Protein AF-0000000077902164 (afdb_homodimer)

Foldseek 3Di:
DPVVVVVVVVVVVLCVDPLNVQLVVLVVVCVPPPVLVVLVVQLVVLVVVLVVQVPDPDHDPVVNVVSVVVNVVSVVVNCPDPSNVSNVVSVVVVVLVVVQVVVLVVCVVVVHHSVPRDRPDPPCPVPPPPVDDPD/DPVVVVVVVVVVVLCVDPLNVQLVVLVVVCVPPPVLVVLVVQLVVLVVVLVVQVPDPDHDPVVNVVSVVVNVVSVVVNCPDPSNVSNVVSVVVVVLVVVQVVVLVVCVVVVHHSVPRDRPPPPCPVPPPPVDDPD

Secondary structure (DSSP, 8-state):
--HHHHHHHHHHHHTTSHHHHHHHHHHHHHHH-HHHHHHHHHHHHHHHHHHHHHTSSS--HHHHHHHHHHHHHHHHHHHHSHHHHHHHHHHHHHHHHHHHHHHHHHHHHTT--GGG-----TT----SSSS----/--HHHHHHHHHHHHTTSHHHHHHHHHHHHHHH-HHHHHHHHHHHHHHHHHHHHHTSSS--HHHHHHHHHHHHHHHHHHHH-HHHHHHHHHHHHHHHHHHHHHHHHHHHHTT--GGG-----TT----TTS-----

InterPro domains:
  IPR010368 Control of competence regulator ComK, YlbF/YmcA [PF06133] (11-109)
  IPR023378 YheA/YmcA-like domain superfamily [G3DSA:1.20.1500.10] (1-111)
  IPR023378 YheA/YmcA-like domain superfamily [SSF158622] (1-111)

Radius of gyration: 25.77 Å; Cα contacts (8 Å, |Δi|>4): 234; chains: 2; bounding box: 58×63×61 Å

Structure (mmCIF, N/CA/C/O backbone):
data_AF-0000000077902164-model_v1
#
loop_
_entity.id
_entity.type
_entity.pdbx_description
1 polymer 'YlbF family regulator'
#
loop_
_atom_site.group_PDB
_atom_site.id
_atom_site.type_symbol
_atom_site.label_atom_id
_atom_site.label_alt_id
_atom_site.label_comp_id
_atom_site.label_asym_id
_atom_site.label_entity_id
_atom_site.label_seq_id
_atom_site.pdbx_PDB_ins_code
_atom_site.Cartn_x
_atom_site.Cartn_y
_atom_site.Cartn_z
_atom_site.occupancy
_atom_site.B_iso_or_equiv
_atom_site.auth_seq_id
_atom_site.auth_comp_id
_atom_site.auth_asym_id
_atom_site.auth_atom_id
_atom_site.pdbx_PDB_model_num
ATOM 1 N N . MET A 1 1 ? 21.078 12.57 -6.504 1 61.91 1 MET A N 1
ATOM 2 C CA . MET A 1 1 ? 20.672 11.43 -7.316 1 61.91 1 MET A CA 1
ATOM 3 C C . MET A 1 1 ? 19.156 11.258 -7.305 1 61.91 1 MET A C 1
ATOM 5 O O . MET A 1 1 ? 18.5 11.625 -6.332 1 61.91 1 MET A O 1
ATOM 9 N N . ASP A 1 2 ? 18.469 10.93 -8.477 1 88.88 2 ASP A N 1
ATOM 10 C CA . ASP A 1 2 ? 17.047 10.758 -8.727 1 88.88 2 ASP A CA 1
ATOM 11 C C . ASP A 1 2 ? 16.484 9.578 -7.938 1 88.88 2 ASP A C 1
ATOM 13 O O . ASP A 1 2 ? 16.984 8.453 -8.039 1 88.88 2 ASP A O 1
ATOM 17 N N . CYS A 1 3 ? 15.852 9.883 -6.816 1 96.38 3 CYS A N 1
ATOM 18 C CA . CYS A 1 3 ? 15.297 8.852 -5.938 1 96.38 3 CYS A CA 1
ATOM 19 C C . CYS A 1 3 ? 14.617 7.754 -6.746 1 96.38 3 CYS A C 1
ATOM 21 O O . CYS A 1 3 ? 14.664 6.582 -6.371 1 96.38 3 CYS A O 1
ATOM 23 N N . ILE A 1 4 ? 14.125 8.047 -7.883 1 97.88 4 ILE A N 1
ATOM 24 C CA . ILE A 1 4 ? 13.43 7.07 -8.703 1 97.88 4 ILE A CA 1
ATOM 25 C C . ILE A 1 4 ? 14.422 6.043 -9.242 1 97.88 4 ILE A C 1
ATOM 27 O O . ILE A 1 4 ? 14.141 4.84 -9.242 1 97.88 4 ILE A O 1
ATOM 31 N N . ASP A 1 5 ? 15.547 6.547 -9.688 1 97.19 5 ASP A N 1
ATOM 32 C CA . ASP A 1 5 ? 16.578 5.633 -10.164 1 97.19 5 ASP A CA 1
ATOM 33 C C . ASP A 1 5 ? 17.016 4.68 -9.055 1 97.19 5 ASP A C 1
ATOM 35 O O . ASP A 1 5 ? 17.219 3.488 -9.297 1 97.19 5 ASP A O 1
ATOM 39 N N . LEU A 1 6 ? 17.188 5.195 -7.887 1 97.88 6 LEU A N 1
ATOM 40 C CA . LEU A 1 6 ? 17.594 4.367 -6.754 1 97.88 6 LEU A CA 1
ATOM 41 C C . LEU A 1 6 ? 16.516 3.34 -6.426 1 97.88 6 LEU A C 1
ATOM 43 O O . LEU A 1 6 ? 16.828 2.18 -6.145 1 97.88 6 LEU A O 1
ATOM 47 N N . PHE A 1 7 ? 15.18 3.721 -6.508 1 98.62 7 PHE A N 1
ATOM 48 C CA . PHE A 1 7 ? 14.094 2.781 -6.254 1 98.62 7 PHE A CA 1
ATOM 49 C C . PHE A 1 7 ? 14.055 1.693 -7.32 1 98.62 7 PHE A C 1
ATOM 51 O O . PHE A 1 7 ? 13.82 0.523 -7.016 1 98.62 7 PHE A O 1
ATOM 58 N N . LYS A 1 8 ? 14.352 2.061 -8.555 1 98.5 8 LYS A N 1
ATOM 59 C CA . LYS A 1 8 ? 14.375 1.064 -9.625 1 98.5 8 LYS A CA 1
ATOM 60 C C . LYS A 1 8 ? 15.516 0.07 -9.422 1 98.5 8 LYS A C 1
ATOM 62 O O . LYS A 1 8 ? 15.328 -1.138 -9.586 1 98.5 8 LYS A O 1
ATOM 67 N N . ARG A 1 9 ? 16.609 0.551 -9.047 1 97.88 9 ARG A N 1
ATOM 68 C CA . ARG A 1 9 ? 17.75 -0.323 -8.766 1 97.88 9 ARG A CA 1
ATOM 69 C C . ARG A 1 9 ? 17.469 -1.223 -7.57 1 97.88 9 ARG A C 1
ATOM 71 O O . ARG A 1 9 ? 17.812 -2.404 -7.578 1 97.88 9 ARG A O 1
ATOM 78 N N . ALA A 1 10 ? 16.891 -0.679 -6.531 1 98.56 10 ALA A N 1
ATOM 79 C CA . ALA A 1 10 ? 16.516 -1.473 -5.367 1 98.56 10 ALA A CA 1
ATOM 80 C C . ALA A 1 10 ? 15.523 -2.57 -5.754 1 98.56 10 ALA A C 1
ATOM 82 O O . ALA A 1 10 ? 15.633 -3.705 -5.285 1 98.56 10 ALA A O 1
ATOM 83 N N . ALA A 1 11 ? 14.578 -2.207 -6.625 1 98.69 11 ALA A N 1
ATOM 84 C CA . ALA A 1 11 ? 13.586 -3.17 -7.086 1 98.69 11 ALA A CA 1
ATOM 85 C C . ALA A 1 11 ? 14.234 -4.281 -7.906 1 98.69 11 ALA A C 1
ATOM 87 O O . ALA A 1 11 ? 13.836 -5.441 -7.82 1 98.69 11 ALA A O 1
ATOM 88 N N . MET A 1 12 ? 15.219 -3.898 -8.711 1 98.25 12 MET A N 1
ATOM 89 C CA . MET A 1 12 ? 15.969 -4.918 -9.438 1 98.25 12 MET A CA 1
ATOM 90 C C . MET A 1 12 ? 16.672 -5.863 -8.469 1 98.25 12 MET A C 1
ATOM 92 O O . MET A 1 12 ? 16.656 -7.078 -8.664 1 98.25 12 MET A O 1
ATOM 96 N N . ALA A 1 13 ? 17.266 -5.293 -7.449 1 98.25 13 ALA A N 1
ATOM 97 C CA . ALA A 1 13 ? 17.969 -6.086 -6.441 1 98.25 13 ALA A CA 1
ATOM 98 C C . ALA A 1 13 ? 17 -6.984 -5.684 1 98.25 13 ALA A C 1
ATOM 100 O O . ALA A 1 13 ? 17.359 -8.086 -5.254 1 98.25 13 ALA A O 1
ATOM 101 N N . LEU A 1 14 ? 15.797 -6.559 -5.512 1 98.38 14 LEU A N 1
ATOM 102 C CA . LEU A 1 14 ? 14.742 -7.332 -4.859 1 98.38 14 LEU A CA 1
ATOM 103 C C . LEU A 1 14 ? 14.562 -8.688 -5.539 1 98.38 14 LEU A C 1
ATOM 105 O O . LEU A 1 14 ? 14.312 -9.688 -4.867 1 98.38 14 LEU A O 1
ATOM 109 N N . GLN A 1 15 ? 14.773 -8.742 -6.824 1 98.25 15 GLN A N 1
ATOM 110 C CA . GLN A 1 15 ? 14.57 -9.969 -7.594 1 98.25 15 GLN A CA 1
ATOM 111 C C . GLN A 1 15 ? 15.719 -10.953 -7.375 1 98.25 15 GLN A C 1
ATOM 113 O O . GLN A 1 15 ? 15.688 -12.078 -7.879 1 98.25 15 GLN A O 1
ATOM 118 N N . THR A 1 16 ? 16.75 -10.531 -6.59 1 97.62 16 THR A N 1
ATOM 119 C CA . THR A 1 16 ? 17.828 -11.43 -6.234 1 97.62 16 THR A CA 1
ATOM 120 C C . THR A 1 16 ? 17.75 -11.828 -4.762 1 97.62 16 THR A C 1
ATOM 122 O O . THR A 1 16 ? 18.594 -12.578 -4.266 1 97.62 16 THR A O 1
ATOM 125 N N . ASP A 1 17 ? 16.766 -11.281 -4.047 1 97.5 17 ASP A N 1
ATOM 126 C CA . ASP A 1 17 ? 16.516 -11.648 -2.656 1 97.5 17 ASP A CA 1
ATOM 127 C C . ASP A 1 17 ? 16.047 -13.102 -2.555 1 97.5 17 ASP A C 1
ATOM 129 O O . ASP A 1 17 ? 15.242 -13.555 -3.369 1 97.5 17 ASP A O 1
ATOM 133 N N . SER A 1 18 ? 16.5 -13.781 -1.496 1 97.5 18 SER A N 1
ATOM 134 C CA . SER A 1 18 ? 16.188 -15.203 -1.346 1 97.5 18 SER A CA 1
ATOM 135 C C . SER A 1 18 ? 14.68 -15.422 -1.267 1 97.5 18 SER A C 1
ATOM 137 O O . SER A 1 18 ? 14.164 -16.422 -1.771 1 97.5 18 SER A O 1
ATOM 139 N N . ARG A 1 19 ? 13.922 -14.555 -0.659 1 97.5 19 ARG A N 1
ATOM 140 C CA . ARG A 1 19 ? 12.469 -14.688 -0.551 1 97.5 19 ARG A CA 1
ATOM 141 C C . ARG A 1 19 ? 11.812 -14.594 -1.922 1 97.5 19 ARG A C 1
ATOM 143 O O . ARG A 1 19 ? 10.922 -15.391 -2.246 1 97.5 19 ARG A O 1
ATOM 150 N N . TYR A 1 20 ? 12.211 -13.688 -2.68 1 98.31 20 TYR A N 1
ATOM 151 C CA . TYR A 1 20 ? 11.68 -13.562 -4.031 1 98.31 20 TYR A CA 1
ATOM 152 C C . TYR A 1 20 ? 12.023 -14.789 -4.867 1 98.31 20 TYR A C 1
ATOM 154 O O . TYR A 1 20 ? 11.172 -15.328 -5.578 1 98.31 20 TYR A O 1
ATOM 162 N N . LEU A 1 21 ? 13.281 -15.211 -4.785 1 98.25 21 LEU A N 1
ATOM 163 C CA . LEU A 1 21 ? 13.734 -16.344 -5.586 1 98.25 21 LEU A CA 1
ATOM 164 C C . LEU A 1 21 ? 12.961 -17.609 -5.234 1 98.25 21 LEU A C 1
ATOM 166 O O . LEU A 1 21 ? 12.617 -18.406 -6.117 1 98.25 21 LEU A O 1
ATOM 170 N N . ALA A 1 22 ? 12.672 -17.797 -3.938 1 98.19 22 ALA A N 1
ATOM 171 C CA . ALA A 1 22 ? 11.867 -18.938 -3.506 1 98.19 22 ALA A CA 1
ATOM 172 C C . ALA A 1 22 ? 10.461 -18.875 -4.102 1 98.19 22 ALA A C 1
ATOM 174 O O . ALA A 1 22 ? 9.945 -19.891 -4.582 1 98.19 22 ALA A O 1
ATOM 175 N N . MET A 1 23 ? 9.852 -17.703 -4.066 1 98.56 23 MET A N 1
ATOM 176 C CA . MET A 1 23 ? 8.516 -17.516 -4.633 1 98.56 23 MET A CA 1
ATOM 177 C C . MET A 1 23 ? 8.531 -17.766 -6.137 1 98.56 23 MET A C 1
ATOM 179 O O . MET A 1 23 ? 7.652 -18.453 -6.66 1 98.56 23 MET A O 1
ATOM 183 N N . ASP A 1 24 ? 9.508 -17.219 -6.824 1 98.38 24 ASP A N 1
ATOM 184 C CA . ASP A 1 24 ? 9.625 -17.375 -8.273 1 98.38 24 ASP A CA 1
ATOM 185 C C . ASP A 1 24 ? 9.82 -18.844 -8.656 1 98.38 24 ASP A C 1
ATOM 187 O O . ASP A 1 24 ? 9.227 -19.312 -9.617 1 98.38 24 ASP A O 1
ATOM 191 N N . GLN A 1 25 ? 10.625 -19.531 -7.922 1 98.31 25 GLN A N 1
ATOM 192 C CA . GLN A 1 25 ? 10.859 -20.953 -8.172 1 98.31 25 GLN A CA 1
ATOM 193 C C . GLN A 1 25 ? 9.578 -21.766 -7.977 1 98.31 25 GLN A C 1
ATOM 195 O O . GLN A 1 25 ? 9.25 -22.609 -8.805 1 98.31 25 GLN A O 1
ATOM 200 N N . ALA A 1 26 ? 8.898 -21.5 -6.848 1 98.31 26 ALA A N 1
ATOM 201 C CA . ALA A 1 26 ? 7.633 -22.188 -6.598 1 98.31 26 ALA A CA 1
ATOM 202 C C . ALA A 1 26 ? 6.625 -21.906 -7.711 1 98.31 26 ALA A C 1
ATOM 204 O O . ALA A 1 26 ? 5.902 -22.812 -8.141 1 98.31 26 ALA A O 1
ATOM 205 N N . ARG A 1 27 ? 6.594 -20.672 -8.141 1 98.06 27 ARG A N 1
ATOM 206 C CA . ARG A 1 27 ? 5.715 -20.281 -9.25 1 98.06 27 ARG A CA 1
ATOM 207 C C . ARG A 1 27 ? 6.031 -21.094 -10.5 1 98.06 27 ARG A C 1
ATOM 209 O O . ARG A 1 27 ? 5.133 -21.656 -11.133 1 98.06 27 ARG A O 1
ATOM 216 N N . LYS A 1 28 ? 7.227 -21.188 -10.898 1 98.06 28 LYS A N 1
ATOM 217 C CA . LYS A 1 28 ? 7.668 -21.891 -12.086 1 98.06 28 LYS A CA 1
ATOM 218 C C . LYS A 1 28 ? 7.355 -23.391 -11.984 1 98.06 28 LYS A C 1
ATOM 220 O O . LYS A 1 28 ? 6.945 -24.016 -12.961 1 98.06 28 LYS A O 1
ATOM 225 N N . MET A 1 29 ? 7.527 -23.922 -10.852 1 98.38 29 MET A N 1
ATOM 226 C CA . MET A 1 29 ? 7.199 -25.328 -10.625 1 98.38 29 MET A CA 1
ATOM 227 C C . MET A 1 29 ? 5.703 -25.578 -10.812 1 98.38 29 MET A C 1
ATOM 229 O O . MET A 1 29 ? 5.309 -26.562 -11.445 1 98.38 29 MET A O 1
ATOM 233 N N . ASN A 1 30 ? 4.941 -24.656 -10.211 1 98.44 30 ASN A N 1
ATOM 234 C CA . ASN A 1 30 ? 3.496 -24.766 -10.383 1 98.44 30 ASN A CA 1
ATOM 235 C C . ASN A 1 30 ? 3.094 -24.656 -11.852 1 98.44 30 ASN A C 1
ATOM 237 O O . ASN A 1 30 ? 2.191 -25.359 -12.305 1 98.44 30 ASN A O 1
ATOM 241 N N . ASP A 1 31 ? 3.748 -23.828 -12.648 1 97.88 31 ASP A N 1
ATOM 242 C CA . ASP A 1 31 ? 3.449 -23.641 -14.07 1 97.88 31 ASP A CA 1
ATOM 243 C C . ASP A 1 31 ? 3.725 -24.906 -14.867 1 97.88 31 ASP A C 1
ATOM 245 O O . ASP A 1 31 ? 3.064 -25.172 -15.875 1 97.88 31 ASP A O 1
ATOM 249 N N . LYS A 1 32 ? 4.566 -25.672 -14.406 1 98.12 32 LYS A N 1
ATOM 250 C CA . LYS A 1 32 ? 4.973 -26.875 -15.125 1 98.12 32 LYS A CA 1
ATOM 251 C C . LYS A 1 32 ? 4.18 -28.094 -14.656 1 98.12 32 LYS A C 1
ATOM 253 O O . LYS A 1 32 ? 4.266 -29.156 -15.258 1 98.12 32 LYS A O 1
ATOM 258 N N . ASP A 1 33 ? 3.443 -27.922 -13.586 1 98.56 33 ASP A N 1
ATOM 259 C CA . ASP A 1 33 ? 2.631 -29.016 -13.047 1 98.56 33 ASP A CA 1
ATOM 260 C C . ASP A 1 33 ? 1.334 -29.172 -13.836 1 98.56 33 ASP A C 1
ATOM 262 O O . ASP A 1 33 ? 0.359 -28.453 -13.586 1 98.56 33 ASP A O 1
ATOM 266 N N . GLU A 1 34 ? 1.319 -30.125 -14.711 1 98.25 34 GLU A N 1
ATOM 267 C CA . GLU A 1 34 ? 0.184 -30.312 -15.609 1 98.25 34 GLU A CA 1
ATOM 268 C C . GLU A 1 34 ? -1.093 -30.609 -14.836 1 98.25 34 GLU A C 1
ATOM 270 O O . GLU A 1 34 ? -2.17 -30.125 -15.188 1 98.25 34 GLU A O 1
ATOM 275 N N . GLU A 1 35 ? -0.885 -31.422 -13.859 1 98.31 35 GLU A N 1
ATOM 276 C CA . GLU A 1 35 ? -2.053 -31.766 -13.055 1 98.31 35 GLU A CA 1
ATOM 277 C C . GLU A 1 35 ? -2.641 -30.531 -12.375 1 98.31 35 GLU A C 1
ATOM 279 O O . GLU A 1 35 ? -3.852 -30.312 -12.43 1 98.31 35 GLU A O 1
ATOM 284 N N . LEU A 1 36 ? -1.809 -29.797 -11.742 1 98.56 36 LEU A N 1
ATOM 285 C CA . LEU A 1 36 ? -2.244 -28.562 -11.094 1 98.56 36 LEU A CA 1
ATOM 286 C C . LEU A 1 36 ? -2.842 -27.594 -12.109 1 98.56 36 LEU A C 1
ATOM 288 O O . LEU A 1 36 ? -3.893 -27 -11.859 1 98.56 36 LEU A O 1
ATOM 292 N N . GLN A 1 37 ? -2.268 -27.438 -13.281 1 98.44 37 GLN A N 1
ATOM 293 C CA . GLN A 1 37 ? -2.76 -26.531 -14.312 1 98.44 37 GLN A CA 1
ATOM 294 C C . GLN A 1 37 ? -4.148 -26.953 -14.789 1 98.44 37 GLN A C 1
ATOM 296 O O . GLN A 1 37 ? -5 -26.094 -15.055 1 98.44 37 GLN A O 1
ATOM 301 N N . ASN A 1 38 ? -4.316 -28.219 -14.914 1 98.44 38 ASN A N 1
ATOM 302 C CA . ASN A 1 38 ? -5.633 -28.734 -15.297 1 98.44 38 ASN A CA 1
ATOM 303 C C . ASN A 1 38 ? -6.691 -28.375 -14.25 1 98.44 38 ASN A C 1
ATOM 305 O O . ASN A 1 38 ? -7.793 -27.953 -14.594 1 98.44 38 ASN A O 1
ATOM 309 N N . LEU A 1 39 ? -6.309 -28.578 -12.977 1 98.56 39 LEU A N 1
ATOM 310 C CA . LEU A 1 39 ? -7.219 -28.219 -11.891 1 98.56 39 LEU A CA 1
ATOM 311 C C . LEU A 1 39 ? -7.57 -26.734 -11.945 1 98.56 39 LEU A C 1
ATOM 313 O O . LEU A 1 39 ? -8.734 -26.359 -11.805 1 98.56 39 LEU A O 1
ATOM 317 N N . ILE A 1 40 ? -6.613 -25.922 -12.141 1 98.56 40 ILE A N 1
ATOM 318 C CA . ILE A 1 40 ? -6.812 -24.484 -12.211 1 98.56 40 ILE A CA 1
ATOM 319 C C . ILE A 1 40 ? -7.707 -24.141 -13.406 1 98.56 40 ILE A C 1
ATOM 321 O O . ILE A 1 40 ? -8.586 -23.281 -13.305 1 98.56 40 ILE A O 1
ATOM 325 N N . GLY A 1 41 ? -7.461 -24.781 -14.5 1 98.56 41 GLY A N 1
ATOM 326 C CA . GLY A 1 41 ? -8.328 -24.609 -15.648 1 98.56 41 GLY A CA 1
ATOM 327 C C . GLY A 1 41 ? -9.781 -24.953 -15.359 1 98.56 41 GLY A C 1
ATOM 328 O O . GLY A 1 41 ? -10.68 -24.188 -15.703 1 98.56 41 GLY A O 1
ATOM 329 N N . GLU A 1 42 ? -9.984 -26.078 -14.773 1 98.62 42 GLU A N 1
ATOM 330 C CA . GLU A 1 42 ? -11.328 -26.484 -14.391 1 98.62 42 GLU A CA 1
ATOM 331 C C . GLU A 1 42 ? -11.961 -25.484 -13.43 1 98.62 42 GLU A C 1
ATOM 333 O O . GLU A 1 42 ? -13.156 -25.188 -13.539 1 98.62 42 GLU A O 1
ATOM 338 N N . PHE A 1 43 ? -11.227 -25.031 -12.547 1 98.75 43 PHE A N 1
ATOM 339 C CA . PHE A 1 43 ? -11.688 -24.031 -11.602 1 98.75 43 PHE A CA 1
ATOM 340 C C . PHE A 1 43 ? -12.156 -22.781 -12.328 1 98.75 43 PHE A C 1
ATOM 342 O O . PHE A 1 43 ? -13.25 -22.266 -12.062 1 98.75 43 PHE A O 1
ATOM 349 N N . ASN A 1 44 ? -11.367 -22.266 -13.258 1 98.56 44 ASN A N 1
ATOM 350 C CA . ASN A 1 44 ? -11.719 -21.078 -14.016 1 98.56 44 ASN A CA 1
ATOM 351 C C . ASN A 1 44 ? -13 -21.281 -14.82 1 98.56 44 ASN A C 1
ATOM 353 O O . ASN A 1 44 ? -13.844 -20.375 -14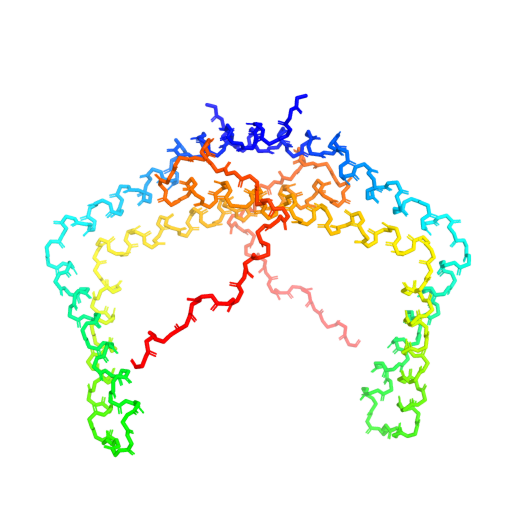.875 1 98.56 44 ASN A O 1
ATOM 357 N N . LEU A 1 45 ? -13.102 -22.438 -15.406 1 98.56 45 LEU A N 1
ATOM 358 C CA . LEU A 1 45 ? -14.305 -22.75 -16.172 1 98.56 45 LEU A CA 1
ATOM 359 C C . LEU A 1 45 ? -15.531 -22.812 -15.266 1 98.56 45 LEU A C 1
ATOM 361 O O . LEU A 1 45 ? -16.578 -22.266 -15.609 1 98.56 45 LEU A O 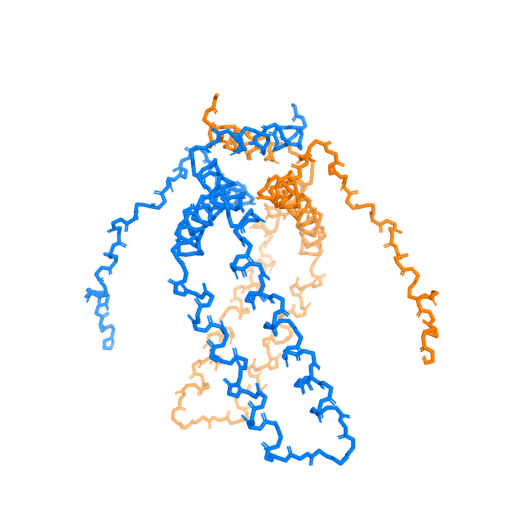1
ATOM 365 N N . ALA A 1 46 ? -15.352 -23.438 -14.117 1 98.56 46 ALA A N 1
ATOM 366 C CA . ALA A 1 46 ? -16.453 -23.516 -13.156 1 98.56 46 ALA A CA 1
ATOM 367 C C . ALA A 1 46 ? -16.875 -22.125 -12.68 1 98.56 46 ALA A C 1
ATOM 369 O O . ALA A 1 46 ? -18.062 -21.859 -12.523 1 98.56 46 ALA A O 1
ATOM 370 N N . ARG A 1 47 ? -15.914 -21.328 -12.414 1 98.38 47 ARG A N 1
ATOM 371 C CA . ARG A 1 47 ? -16.188 -19.953 -11.992 1 98.38 47 ARG A CA 1
ATOM 372 C C . ARG A 1 47 ? -16.938 -19.188 -13.078 1 98.38 47 ARG A C 1
ATOM 374 O O . ARG A 1 47 ? -17.859 -18.438 -12.781 1 98.38 47 ARG A O 1
ATOM 381 N N . MET A 1 48 ? -16.547 -19.312 -14.289 1 98.31 48 MET A N 1
ATOM 382 C CA . MET A 1 48 ? -17.219 -18.672 -15.414 1 98.31 48 MET A CA 1
ATOM 383 C C . MET A 1 48 ? -18.672 -19.156 -15.523 1 98.31 48 MET A C 1
ATOM 385 O O . MET A 1 48 ? -19.578 -18.344 -15.703 1 98.31 48 MET A O 1
ATOM 389 N N . ASP A 1 49 ? -18.828 -20.422 -15.453 1 98 49 ASP A N 1
ATOM 390 C CA . ASP A 1 49 ? -20.172 -21 -15.516 1 98 49 ASP A CA 1
ATOM 391 C C . ASP A 1 49 ? -21.047 -20.453 -14.391 1 98 49 ASP A C 1
ATOM 393 O O . ASP A 1 49 ? -22.219 -20.125 -14.609 1 98 49 ASP A O 1
ATOM 397 N N . LEU A 1 50 ? -20.531 -20.375 -13.227 1 98.31 50 LEU A N 1
ATOM 398 C CA . LEU A 1 50 ? -21.266 -19.844 -12.07 1 98.31 50 LEU A CA 1
ATOM 399 C C . LEU A 1 50 ? -21.672 -18.391 -12.305 1 98.31 50 LEU A C 1
ATOM 401 O O . LEU A 1 50 ? -22.844 -18.047 -12.117 1 98.31 50 LEU A O 1
ATOM 405 N N . ASN A 1 51 ? -20.703 -17.594 -12.727 1 97.88 51 ASN A N 1
ATOM 406 C CA . ASN A 1 51 ? -21 -16.203 -13.008 1 97.88 51 ASN A CA 1
ATOM 407 C C . ASN A 1 51 ? -22.062 -16.062 -14.086 1 97.88 51 ASN A C 1
ATOM 409 O O . ASN A 1 51 ? -22.938 -15.195 -13.992 1 97.88 51 ASN A O 1
ATOM 413 N N . ASN A 1 52 ? -21.938 -16.938 -15.086 1 97.25 52 ASN A N 1
ATOM 414 C CA . ASN A 1 52 ? -22.922 -16.938 -16.156 1 97.25 52 ASN A CA 1
ATOM 415 C C . ASN A 1 52 ? -24.312 -17.281 -15.633 1 97.25 52 ASN A C 1
ATOM 417 O O . ASN A 1 52 ? -25.297 -16.656 -16.016 1 97.25 52 ASN A O 1
ATOM 421 N N . GLU A 1 53 ? -24.375 -18.281 -14.797 1 97.38 53 GLU A N 1
ATOM 422 C CA . GLU A 1 53 ? -25.641 -18.719 -14.242 1 97.38 53 GLU A CA 1
ATOM 423 C C . GLU A 1 53 ? -26.281 -17.625 -13.383 1 97.38 53 GLU A C 1
ATOM 425 O O . GLU A 1 53 ? -27.484 -17.391 -13.453 1 97.38 53 GLU A O 1
ATOM 430 N N . ILE A 1 54 ? -25.5 -16.953 -12.547 1 97 54 ILE A N 1
ATOM 431 C CA . ILE A 1 54 ? -25.969 -15.914 -11.641 1 97 54 ILE A CA 1
ATOM 432 C C . ILE A 1 54 ? -26.516 -14.742 -12.453 1 97 54 ILE A C 1
ATOM 434 O O . ILE A 1 54 ? -27.469 -14.078 -12.031 1 97 54 ILE A O 1
ATOM 438 N N . GLY A 1 55 ? -25.984 -14.547 -13.617 1 95.38 55 GLY A N 1
ATOM 439 C CA . GLY A 1 55 ? -26.359 -13.406 -14.438 1 95.38 55 GLY A CA 1
ATOM 440 C C . GLY A 1 55 ? -27.594 -13.664 -15.289 1 95.38 55 GLY A C 1
ATOM 441 O O . GLY A 1 55 ? -28.094 -12.75 -15.938 1 95.38 55 GLY A O 1
ATOM 442 N N . LYS A 1 56 ? -28.094 -14.844 -15.352 1 94.06 56 LYS A N 1
ATOM 443 C CA . LYS A 1 56 ? -29.266 -15.172 -16.156 1 94.06 56 LYS A CA 1
ATOM 444 C C . LYS A 1 56 ? -30.531 -14.586 -15.547 1 94.06 56 LYS A C 1
ATOM 446 O O . LYS A 1 56 ? -30.672 -14.523 -14.32 1 94.06 56 LYS A O 1
ATOM 451 N N . PRO A 1 57 ? -31.344 -14.164 -16.391 1 93.75 57 PRO A N 1
ATOM 452 C CA . PRO A 1 57 ? -32.625 -13.719 -15.891 1 93.75 57 PRO A CA 1
ATOM 453 C C . PRO A 1 57 ? -33.406 -14.82 -15.148 1 93.75 57 PRO A C 1
ATOM 455 O O . PRO A 1 57 ? -34 -14.57 -14.102 1 93.75 57 PRO A O 1
ATOM 458 N N . GLU A 1 58 ? -33.469 -16.062 -15.672 1 92.56 58 GLU A N 1
ATOM 459 C CA . GLU A 1 58 ? -34.062 -17.219 -15.008 1 92.56 58 GLU A CA 1
ATOM 460 C C . GLU A 1 58 ? -32.969 -18.156 -14.461 1 92.56 58 GLU A C 1
ATOM 462 O O . GLU A 1 58 ? -32.625 -19.156 -15.086 1 92.56 58 GLU A O 1
ATOM 467 N N . ARG A 1 59 ? -32.562 -17.75 -13.297 1 88.38 59 ARG A N 1
ATOM 468 C CA . ARG A 1 59 ? -31.484 -18.547 -12.703 1 88.38 59 ARG A CA 1
ATOM 469 C C . ARG A 1 59 ? -32.031 -19.703 -11.891 1 88.38 59 ARG A C 1
ATOM 471 O O . ARG A 1 59 ? -33.188 -19.672 -11.453 1 88.38 59 ARG A O 1
ATOM 478 N N . SER A 1 60 ? -31.297 -20.812 -11.953 1 93.5 60 SER A N 1
ATOM 479 C CA . SER A 1 60 ? -31.641 -22 -11.172 1 93.5 60 SER A CA 1
ATOM 480 C C . SER A 1 60 ? -30.844 -22.031 -9.867 1 93.5 60 SER A C 1
ATOM 482 O O . SER A 1 60 ? -29.625 -22.156 -9.875 1 93.5 60 SER A O 1
ATOM 484 N N . ASP A 1 61 ? -31.578 -22.031 -8.812 1 94.81 61 ASP A N 1
ATOM 485 C CA . ASP A 1 61 ? -30.922 -22.094 -7.508 1 94.81 61 ASP A CA 1
ATOM 486 C C . ASP A 1 61 ? -30.188 -23.422 -7.328 1 94.81 61 ASP A C 1
ATOM 488 O O . ASP A 1 61 ? -29.125 -23.469 -6.715 1 94.81 61 ASP A O 1
ATOM 492 N N . GLU A 1 62 ? -30.797 -24.391 -7.902 1 96.25 62 GLU A N 1
ATOM 493 C CA . GLU A 1 62 ? -30.172 -25.719 -7.812 1 96.25 62 GLU A CA 1
ATOM 494 C C . GLU A 1 62 ? -28.859 -25.766 -8.594 1 96.25 62 GLU A C 1
ATOM 496 O O . GLU A 1 62 ? -27.859 -26.266 -8.102 1 96.25 62 GLU A O 1
ATOM 501 N N . ARG A 1 63 ? -28.828 -25.156 -9.773 1 96.75 63 ARG A N 1
ATOM 502 C CA . ARG A 1 63 ? -27.625 -25.125 -10.609 1 96.75 63 ARG A CA 1
ATOM 503 C C . ARG A 1 63 ? -26.547 -24.266 -9.984 1 96.75 63 ARG A C 1
ATOM 505 O O . ARG A 1 63 ? -25.359 -24.609 -10.023 1 96.75 63 ARG A O 1
ATOM 512 N N . ILE A 1 64 ? -26.938 -23.141 -9.398 1 97.88 64 ILE A N 1
ATOM 513 C CA . ILE A 1 64 ? -26 -22.266 -8.711 1 97.88 64 ILE A CA 1
ATOM 514 C C . ILE A 1 64 ? -25.344 -23 -7.551 1 97.88 64 ILE A C 1
ATOM 516 O O . ILE A 1 64 ? -24.125 -22.922 -7.367 1 97.88 64 ILE A O 1
ATOM 520 N N . ALA A 1 65 ? -26.125 -23.766 -6.84 1 97.5 65 ALA A N 1
ATOM 521 C CA . ALA A 1 65 ? -25.594 -24.531 -5.715 1 97.5 65 ALA A CA 1
ATOM 522 C C . ALA A 1 65 ? -24.594 -25.578 -6.184 1 97.5 65 ALA A C 1
ATOM 524 O O . ALA A 1 65 ? -23.531 -25.75 -5.566 1 97.5 65 ALA A O 1
ATOM 525 N N . GLU A 1 66 ? -24.906 -26.203 -7.246 1 98 66 GLU A N 1
ATOM 526 C CA . GLU A 1 66 ? -24.016 -27.219 -7.816 1 98 66 GLU A CA 1
ATOM 527 C C . GLU A 1 66 ? -22.688 -26.625 -8.266 1 98 66 GLU A C 1
ATOM 529 O O . GLU A 1 66 ? -21.625 -27.156 -7.973 1 98 66 GLU A O 1
ATOM 534 N N . LEU A 1 67 ? -22.781 -25.516 -8.961 1 98.25 67 LEU A N 1
ATOM 535 C CA . LEU A 1 67 ? -21.578 -24.859 -9.461 1 98.25 67 LEU A CA 1
ATOM 536 C C . LEU A 1 67 ? -20.75 -24.281 -8.312 1 98.25 67 LEU A C 1
ATOM 538 O O . LEU A 1 67 ? -19.516 -24.359 -8.344 1 98.25 67 LEU A O 1
ATOM 542 N N . ASN A 1 68 ? -21.469 -23.781 -7.332 1 98.19 68 ASN A N 1
ATOM 543 C CA . ASN A 1 68 ? -20.781 -23.266 -6.148 1 98.19 68 ASN A CA 1
ATOM 544 C C . ASN A 1 68 ? -20 -24.375 -5.438 1 98.19 68 ASN A C 1
ATOM 546 O O . ASN A 1 68 ? -18.859 -24.172 -5.027 1 98.19 68 ASN A O 1
ATOM 550 N N . GLN A 1 69 ? -20.656 -25.469 -5.34 1 98.5 69 GLN A N 1
ATOM 551 C CA . GLN A 1 69 ? -19.984 -26.609 -4.719 1 98.5 69 GLN A CA 1
ATOM 552 C C . GLN A 1 69 ? -18.781 -27.062 -5.535 1 98.5 69 GLN A C 1
ATOM 554 O O . GLN A 1 69 ? -17.719 -27.359 -4.977 1 98.5 69 GLN A O 1
ATOM 559 N N . LYS A 1 70 ? -18.875 -27.125 -6.801 1 98.69 70 LYS A N 1
ATOM 560 C CA . LYS A 1 70 ? -17.781 -27.5 -7.688 1 98.69 70 LYS A CA 1
ATOM 561 C C . LYS A 1 70 ? -16.609 -26.531 -7.559 1 98.69 70 LYS A C 1
ATOM 563 O O . LYS A 1 70 ? -15.453 -26.953 -7.465 1 98.69 70 LYS A O 1
ATOM 568 N N . VAL A 1 71 ? -16.891 -25.234 -7.508 1 98.75 71 VAL A N 1
ATOM 569 C CA . VAL A 1 71 ? -15.875 -24.203 -7.359 1 98.75 71 VAL A CA 1
ATOM 570 C C . VAL A 1 71 ? -15.133 -24.391 -6.039 1 98.75 71 VAL A C 1
ATOM 572 O O . VAL A 1 71 ? -13.906 -24.359 -6 1 98.75 71 VAL A O 1
ATOM 575 N N . ASN A 1 72 ? -15.922 -24.609 -5 1 98.62 72 ASN A N 1
ATOM 576 C CA . ASN A 1 72 ? -15.328 -24.797 -3.678 1 98.62 72 ASN A CA 1
ATOM 577 C C . ASN A 1 72 ? -14.453 -26.031 -3.619 1 98.62 72 ASN A C 1
ATOM 579 O O . ASN A 1 72 ? -13.359 -26 -3.045 1 98.62 72 ASN A O 1
ATOM 583 N N . ASP A 1 73 ? -14.883 -27.109 -4.238 1 98.69 73 ASP A N 1
ATOM 584 C CA . ASP A 1 73 ? -14.133 -28.359 -4.254 1 98.69 73 ASP A CA 1
ATOM 585 C C . ASP A 1 73 ? -12.812 -28.203 -5.008 1 98.69 73 ASP A C 1
ATOM 587 O O . ASP A 1 73 ? -11.766 -28.641 -4.531 1 98.69 73 ASP A O 1
ATOM 591 N N . LEU A 1 74 ? -12.867 -27.562 -6.156 1 98.69 74 LEU A N 1
ATOM 592 C CA . LEU A 1 74 ? -11.68 -27.344 -6.969 1 98.69 74 LEU A CA 1
ATOM 593 C C . LEU A 1 74 ? -10.695 -26.422 -6.246 1 98.69 74 LEU A C 1
ATOM 595 O O . LEU A 1 74 ? -9.492 -26.672 -6.242 1 98.69 74 LEU A O 1
ATOM 599 N N . TYR A 1 75 ? -11.281 -25.406 -5.586 1 98.38 75 TYR A N 1
ATOM 600 C CA . TYR A 1 75 ? -10.445 -24.516 -4.801 1 98.38 75 TYR A CA 1
ATOM 601 C C . TYR A 1 75 ? -9.719 -25.266 -3.693 1 98.38 75 TYR A C 1
ATOM 603 O O . TYR A 1 75 ? -8.516 -25.094 -3.512 1 98.38 75 TYR A O 1
ATOM 611 N N . GLY A 1 76 ? -10.445 -26.047 -2.977 1 98.56 76 GLY A N 1
ATOM 612 C CA . GLY A 1 76 ? -9.844 -26.844 -1.92 1 98.56 76 GLY A CA 1
ATOM 613 C C . GLY A 1 76 ? -8.711 -27.734 -2.41 1 98.56 76 GLY A C 1
ATOM 614 O O . GLY A 1 76 ? -7.656 -27.797 -1.784 1 98.56 76 GLY A O 1
ATOM 615 N N . LYS A 1 77 ? -8.859 -28.375 -3.523 1 98.56 77 LYS A N 1
ATOM 616 C CA . LYS A 1 77 ? -7.84 -29.25 -4.113 1 98.56 77 LYS A CA 1
ATOM 617 C C . LYS A 1 77 ? -6.605 -28.438 -4.523 1 98.56 77 LYS A C 1
ATOM 619 O O . LYS A 1 77 ? -5.477 -28.859 -4.27 1 98.56 77 LYS A O 1
ATOM 624 N N . ILE A 1 78 ? -6.848 -27.328 -5.148 1 98.56 78 ILE A N 1
ATOM 625 C CA . ILE A 1 78 ? -5.762 -26.469 -5.625 1 98.56 78 ILE A CA 1
ATOM 626 C C . ILE A 1 78 ? -4.941 -25.969 -4.438 1 98.56 78 ILE A C 1
ATOM 628 O O . ILE A 1 78 ? -3.711 -26.047 -4.453 1 98.56 78 ILE A O 1
ATOM 632 N N . MET A 1 79 ? -5.656 -25.547 -3.328 1 97.81 79 MET A N 1
ATOM 633 C CA . MET A 1 79 ? -4.984 -24.984 -2.166 1 97.81 79 MET A CA 1
ATOM 634 C C . MET A 1 79 ? -4.211 -26.047 -1.399 1 97.81 79 MET A C 1
ATOM 636 O O . MET A 1 79 ? -3.252 -25.734 -0.692 1 97.81 79 MET A O 1
ATOM 640 N N . ALA A 1 80 ? -4.621 -27.297 -1.587 1 97.69 80 ALA A N 1
ATOM 641 C CA . ALA A 1 80 ? -3.98 -28.391 -0.872 1 97.69 80 ALA A CA 1
ATOM 642 C C . ALA A 1 80 ? -2.814 -28.969 -1.674 1 97.69 80 ALA A C 1
ATOM 644 O O . ALA A 1 80 ? -2.061 -29.812 -1.173 1 97.69 80 ALA A O 1
ATOM 645 N N . ASP A 1 81 ? -2.699 -28.516 -2.904 1 98.19 81 ASP A N 1
ATOM 646 C CA . ASP A 1 81 ? -1.598 -28.969 -3.75 1 98.19 81 ASP A CA 1
ATOM 647 C C . ASP A 1 81 ? -0.25 -28.547 -3.166 1 98.19 81 ASP A C 1
ATOM 649 O O . ASP A 1 81 ? -0.077 -27.406 -2.746 1 98.19 81 ASP A O 1
ATOM 653 N N . ASP A 1 82 ? 0.755 -29.5 -3.178 1 97.94 82 ASP A N 1
ATOM 654 C CA . ASP A 1 82 ? 2.061 -29.266 -2.568 1 97.94 82 ASP A CA 1
ATOM 655 C C . ASP A 1 82 ? 2.746 -28.062 -3.207 1 97.94 82 ASP A C 1
ATOM 657 O O . ASP A 1 82 ? 3.373 -27.25 -2.514 1 97.94 82 ASP A O 1
ATOM 661 N N . GLY A 1 83 ? 2.625 -27.969 -4.559 1 98.25 83 GLY A N 1
ATOM 662 C CA . GLY A 1 83 ? 3.215 -26.844 -5.254 1 98.25 83 GLY A CA 1
ATOM 663 C C . GLY A 1 83 ? 2.574 -25.516 -4.887 1 98.25 83 GLY A C 1
ATOM 664 O O . GLY A 1 83 ? 3.271 -24.516 -4.695 1 98.25 83 GLY A O 1
ATOM 665 N N . MET A 1 84 ? 1.296 -25.531 -4.688 1 98.5 84 MET A N 1
ATOM 666 C CA . MET A 1 84 ? 0.568 -24.312 -4.324 1 98.5 84 MET A CA 1
ATOM 667 C C . MET A 1 84 ? 0.849 -23.922 -2.877 1 98.5 84 MET A C 1
ATOM 669 O O . MET A 1 84 ? 0.982 -22.734 -2.566 1 98.5 84 MET A O 1
ATOM 673 N N . VAL A 1 85 ? 0.916 -24.859 -2.021 1 98.44 85 VAL A N 1
ATOM 674 C CA . VAL A 1 85 ? 1.251 -24.594 -0.625 1 98.44 85 VAL A CA 1
ATOM 675 C C . VAL A 1 85 ? 2.629 -23.938 -0.538 1 98.44 85 VAL A C 1
ATOM 677 O O . VAL A 1 85 ? 2.797 -22.922 0.13 1 98.44 85 VAL A O 1
ATOM 680 N N . ALA A 1 86 ? 3.592 -24.469 -1.269 1 98.25 86 ALA A N 1
ATOM 681 C CA . ALA A 1 86 ? 4.945 -23.922 -1.298 1 98.25 86 ALA A CA 1
ATOM 682 C C . ALA A 1 86 ? 4.949 -22.484 -1.837 1 98.25 86 ALA A C 1
ATOM 684 O O . ALA A 1 86 ? 5.629 -21.609 -1.292 1 98.25 86 ALA A O 1
ATOM 685 N N . TYR A 1 87 ? 4.191 -22.281 -2.879 1 98.56 87 TYR A N 1
ATOM 686 C CA . TYR A 1 87 ? 4.082 -20.953 -3.471 1 98.56 87 TYR A CA 1
ATOM 687 C C . TYR A 1 87 ? 3.492 -19.969 -2.477 1 98.56 87 TYR A C 1
ATOM 689 O O . TYR A 1 87 ? 4.016 -18.859 -2.307 1 98.56 87 TYR A O 1
ATOM 697 N N . ASN A 1 88 ? 2.414 -20.344 -1.806 1 98.31 88 ASN A N 1
ATOM 698 C CA . ASN A 1 88 ? 1.735 -19.453 -0.876 1 98.31 88 ASN A CA 1
ATOM 699 C C . ASN A 1 88 ? 2.617 -19.109 0.321 1 98.31 88 ASN A C 1
ATOM 701 O O . ASN A 1 88 ? 2.584 -17.984 0.823 1 98.31 88 ASN A O 1
ATOM 705 N N . GLU A 1 89 ? 3.365 -20.047 0.78 1 98.06 89 GLU A N 1
ATOM 706 C CA . GLU A 1 89 ? 4.301 -19.797 1.872 1 98.06 89 GLU A CA 1
ATOM 707 C C . GLU A 1 89 ? 5.387 -18.812 1.456 1 98.06 89 GLU A C 1
ATOM 709 O O . GLU A 1 89 ? 5.664 -17.844 2.174 1 98.06 89 GLU A O 1
ATOM 714 N N . ALA A 1 90 ? 5.984 -19 0.289 1 97.94 90 ALA A N 1
ATOM 715 C CA . ALA A 1 90 ? 7 -18.094 -0.229 1 97.94 90 ALA A CA 1
ATOM 716 C C . ALA A 1 90 ? 6.418 -16.703 -0.489 1 97.94 90 ALA A C 1
ATOM 718 O O . ALA A 1 90 ? 7.074 -15.688 -0.24 1 97.94 90 ALA A O 1
ATOM 719 N N . LYS A 1 91 ? 5.238 -16.719 -0.969 1 98.06 91 LYS A N 1
ATOM 720 C CA . LYS A 1 91 ? 4.547 -15.461 -1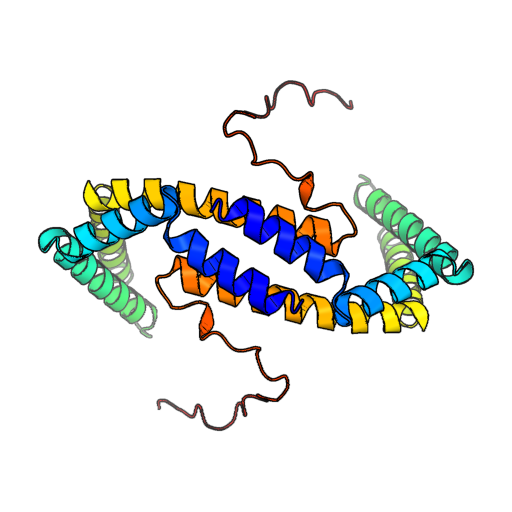.241 1 98.06 91 LYS A CA 1
ATOM 721 C C . LYS A 1 91 ? 4.336 -14.664 0.04 1 98.06 91 LYS A C 1
ATOM 723 O O . LYS A 1 91 ? 4.469 -13.438 0.043 1 98.06 91 LYS A O 1
ATOM 728 N N . ARG A 1 92 ? 3.941 -15.281 1.1 1 97.75 92 ARG A N 1
ATOM 729 C CA . ARG A 1 92 ? 3.762 -14.625 2.391 1 97.75 92 ARG A CA 1
ATOM 730 C C . ARG A 1 92 ? 5.047 -13.938 2.84 1 97.75 92 ARG A C 1
ATOM 732 O O . ARG A 1 92 ? 5.016 -12.805 3.322 1 97.75 92 ARG A O 1
ATOM 739 N N . ASP A 1 93 ? 6.145 -14.617 2.646 1 97.06 93 ASP A N 1
ATOM 740 C CA . ASP A 1 93 ? 7.441 -14.039 2.996 1 97.06 93 ASP A CA 1
ATOM 741 C C . ASP A 1 93 ? 7.742 -12.812 2.141 1 97.06 93 ASP A C 1
ATOM 743 O O . ASP A 1 93 ? 8.281 -11.82 2.637 1 97.06 93 ASP A O 1
ATOM 747 N N . CYS A 1 94 ? 7.379 -12.852 0.872 1 97.62 94 CYS A N 1
ATOM 748 C CA . CYS A 1 94 ? 7.57 -11.719 -0.026 1 97.62 94 CYS A CA 1
ATOM 749 C C . CYS A 1 94 ? 6.66 -10.562 0.354 1 97.62 94 CYS A C 1
ATOM 751 O O . CYS A 1 94 ? 7.066 -9.398 0.29 1 97.62 94 CYS A O 1
ATOM 753 N N . GLU A 1 95 ? 5.477 -10.898 0.749 1 97.38 95 GLU A N 1
ATOM 754 C CA . GLU A 1 95 ? 4.543 -9.859 1.188 1 97.38 95 GLU A CA 1
ATOM 755 C C . GLU A 1 95 ? 5.047 -9.164 2.447 1 97.38 95 GLU A C 1
ATOM 757 O O . GLU A 1 95 ? 4.93 -7.941 2.576 1 97.38 95 GLU A O 1
ATOM 762 N N . ALA A 1 96 ? 5.574 -9.898 3.373 1 97 96 ALA A N 1
ATOM 763 C CA . ALA A 1 96 ? 6.18 -9.312 4.566 1 97 96 ALA A CA 1
ATOM 764 C C . ALA A 1 96 ? 7.34 -8.398 4.203 1 97 96 ALA A C 1
ATOM 766 O O . ALA A 1 96 ? 7.5 -7.324 4.789 1 97 96 ALA A O 1
ATOM 767 N N . LEU A 1 97 ? 8.125 -8.82 3.236 1 97.19 97 LEU A N 1
ATOM 768 C CA . LEU A 1 97 ? 9.234 -8.016 2.746 1 97.19 97 LEU A CA 1
ATOM 769 C C . LEU A 1 97 ? 8.734 -6.707 2.146 1 97.19 97 LEU A C 1
ATOM 771 O O . LEU A 1 97 ? 9.266 -5.637 2.449 1 97.19 97 LEU A O 1
ATOM 775 N N . VAL A 1 98 ? 7.723 -6.75 1.326 1 98.06 98 VAL A N 1
ATOM 776 C CA . VAL A 1 98 ? 7.164 -5.566 0.684 1 98.06 98 VAL A CA 1
ATOM 777 C C . VAL A 1 98 ? 6.562 -4.641 1.739 1 98.06 98 VAL A C 1
ATOM 779 O O . VAL A 1 98 ? 6.707 -3.418 1.658 1 98.06 98 VAL A O 1
ATOM 782 N N . ASN A 1 99 ? 5.918 -5.188 2.711 1 97.94 99 ASN A N 1
ATOM 783 C CA . ASN A 1 99 ? 5.387 -4.383 3.809 1 97.94 99 ASN A CA 1
ATOM 784 C C . ASN A 1 99 ? 6.5 -3.654 4.559 1 97.94 99 ASN A C 1
ATOM 786 O O . ASN A 1 99 ? 6.324 -2.506 4.969 1 97.94 99 ASN A O 1
ATOM 790 N N . TYR A 1 100 ? 7.566 -4.34 4.805 1 98.12 100 TYR A N 1
ATOM 791 C CA . TYR A 1 100 ? 8.742 -3.725 5.418 1 98.12 100 TYR A CA 1
ATOM 792 C C . TYR A 1 100 ? 9.258 -2.572 4.566 1 98.12 100 TYR A C 1
ATOM 794 O O . TYR A 1 100 ? 9.523 -1.482 5.082 1 98.12 100 TYR A O 1
ATOM 802 N N . ILE A 1 101 ? 9.32 -2.736 3.281 1 98.62 101 ILE A N 1
ATOM 803 C CA . ILE A 1 101 ? 9.742 -1.701 2.344 1 98.62 101 ILE A CA 1
ATOM 804 C C . ILE A 1 101 ? 8.773 -0.522 2.402 1 98.62 101 ILE A C 1
ATOM 806 O O . ILE A 1 101 ? 9.195 0.636 2.439 1 98.62 101 ILE A O 1
ATOM 810 N N . ASP A 1 102 ? 7.535 -0.825 2.434 1 98.25 102 ASP A N 1
ATOM 811 C CA . ASP A 1 102 ? 6.516 0.213 2.557 1 98.25 102 ASP A CA 1
ATOM 812 C C . ASP A 1 102 ? 6.715 1.027 3.834 1 98.25 102 ASP A C 1
ATOM 814 O O . ASP A 1 102 ? 6.566 2.252 3.824 1 98.25 102 ASP A O 1
ATOM 818 N N . ALA A 1 103 ? 6.992 0.368 4.902 1 98.44 103 ALA A N 1
ATOM 819 C CA . ALA A 1 103 ? 7.242 1.049 6.172 1 98.44 103 ALA A CA 1
ATOM 820 C C . ALA A 1 103 ? 8.43 2.004 6.059 1 98.44 103 ALA A C 1
ATOM 822 O O . ALA A 1 103 ? 8.391 3.111 6.602 1 98.44 103 ALA A O 1
ATOM 823 N N . ILE A 1 104 ? 9.438 1.586 5.383 1 98.69 104 ILE A N 1
ATOM 824 C CA . ILE A 1 104 ? 10.617 2.412 5.145 1 98.69 104 ILE A CA 1
ATOM 825 C C . ILE A 1 104 ? 10.219 3.67 4.379 1 98.69 104 ILE A C 1
ATOM 827 O O . ILE A 1 104 ? 10.523 4.785 4.801 1 98.69 104 ILE A O 1
ATOM 831 N N . ILE A 1 105 ? 9.484 3.506 3.307 1 98.75 105 ILE A N 1
ATOM 832 C CA . ILE A 1 105 ? 9.078 4.609 2.443 1 98.75 105 ILE A CA 1
ATOM 833 C C . ILE A 1 105 ? 8.141 5.543 3.205 1 98.75 105 ILE A C 1
ATOM 835 O O . ILE A 1 105 ? 8.305 6.766 3.166 1 98.75 105 ILE A O 1
ATOM 839 N N . ASN A 1 106 ? 7.211 4.973 3.92 1 98.19 106 ASN A N 1
ATOM 840 C CA . ASN A 1 106 ? 6.254 5.77 4.68 1 98.19 106 ASN A CA 1
ATOM 841 C C . ASN A 1 106 ? 6.941 6.57 5.781 1 98.19 106 ASN A C 1
ATOM 843 O O . ASN A 1 106 ? 6.578 7.719 6.039 1 98.19 106 ASN A O 1
ATOM 847 N N . THR A 1 107 ? 7.863 5.957 6.469 1 98.62 107 THR A N 1
ATOM 848 C CA . THR A 1 107 ? 8.633 6.668 7.484 1 98.62 107 THR A CA 1
ATOM 849 C C . THR A 1 107 ? 9.336 7.883 6.883 1 98.62 107 THR A C 1
ATOM 851 O O . THR A 1 107 ? 9.273 8.977 7.441 1 98.62 107 THR A O 1
ATOM 854 N N . ALA A 1 108 ? 9.977 7.715 5.758 1 98.56 108 ALA A N 1
ATOM 855 C CA . ALA A 1 108 ? 10.633 8.82 5.074 1 98.56 108 ALA A CA 1
ATOM 856 C C . ALA A 1 108 ? 9.633 9.914 4.707 1 98.56 108 ALA A C 1
ATOM 858 O O . ALA A 1 108 ? 9.875 11.102 4.965 1 98.56 108 ALA A O 1
ATOM 859 N N . MET A 1 109 ? 8.477 9.523 4.137 1 97.94 109 MET A N 1
ATOM 860 C CA . MET A 1 109 ? 7.449 10.453 3.676 1 97.94 109 MET A CA 1
ATOM 861 C C . MET A 1 109 ? 6.895 11.266 4.836 1 97.94 109 MET A C 1
ATOM 863 O O . MET A 1 109 ? 6.477 12.414 4.648 1 97.94 109 MET A O 1
ATOM 867 N N . ASN A 1 110 ? 6.98 10.688 6.004 1 96.69 110 ASN A N 1
ATOM 868 C CA . ASN A 1 110 ? 6.449 11.359 7.184 1 96.69 110 ASN A CA 1
ATOM 869 C C . ASN A 1 110 ? 7.535 12.125 7.934 1 96.69 110 ASN A C 1
ATOM 871 O O . ASN A 1 110 ? 7.305 12.617 9.039 1 96.69 110 ASN A O 1
ATOM 875 N N . GLY A 1 111 ? 8.664 12.203 7.363 1 97.38 111 GLY A N 1
ATOM 876 C CA . GLY A 1 111 ? 9.734 13.031 7.906 1 97.38 111 GLY A CA 1
ATOM 877 C C . GLY A 1 111 ? 10.664 12.266 8.836 1 97.38 111 GLY A C 1
ATOM 878 O O . GLY A 1 111 ? 11.562 12.859 9.438 1 97.38 111 GLY A O 1
ATOM 879 N N . GLY A 1 112 ? 10.367 10.977 8.969 1 98.06 112 GLY A N 1
ATOM 880 C CA . GLY A 1 112 ? 11.234 10.156 9.797 1 98.06 112 GLY A CA 1
ATOM 881 C C . GLY A 1 112 ? 12.484 9.688 9.078 1 98.06 112 GLY A C 1
ATOM 882 O O . GLY A 1 112 ? 12.656 9.945 7.887 1 98.06 112 GLY A O 1
ATOM 883 N N . ASP A 1 113 ? 13.398 9.047 9.852 1 98.62 113 ASP A N 1
ATOM 884 C CA . ASP A 1 113 ? 14.641 8.492 9.312 1 98.62 113 ASP A CA 1
ATOM 885 C C . ASP A 1 113 ? 14.43 7.066 8.812 1 98.62 113 ASP A C 1
ATOM 887 O O . ASP A 1 113 ? 14.305 6.141 9.617 1 98.62 113 ASP A O 1
ATOM 891 N N . PRO A 1 114 ? 14.492 6.871 7.465 1 98.38 114 PRO A N 1
ATOM 892 C CA . PRO A 1 114 ? 14.242 5.523 6.945 1 98.38 114 PRO A CA 1
ATOM 893 C C . PRO A 1 114 ? 15.328 4.527 7.348 1 98.38 114 PRO A C 1
ATOM 895 O O . PRO A 1 114 ? 15.078 3.318 7.379 1 98.38 114 PRO A O 1
ATOM 898 N N . MET A 1 115 ? 16.5 4.938 7.664 1 98.12 115 MET A N 1
ATOM 899 C CA . MET A 1 115 ? 17.625 4.055 8.008 1 98.12 115 MET A CA 1
ATOM 900 C C . MET A 1 115 ? 17.375 3.367 9.352 1 98.12 115 MET A C 1
ATOM 902 O O . MET A 1 115 ? 18.016 2.363 9.664 1 98.12 115 MET A O 1
ATOM 906 N N . THR A 1 116 ? 16.438 3.859 10.141 1 97.94 116 THR A N 1
ATOM 907 C CA . THR A 1 116 ? 16.219 3.344 11.484 1 97.94 116 THR A CA 1
ATOM 908 C C . THR A 1 116 ? 15.102 2.297 11.477 1 97.94 116 THR A C 1
ATOM 910 O O . THR A 1 116 ? 14.867 1.623 12.484 1 97.94 116 THR A O 1
ATOM 913 N N . VAL A 1 117 ? 14.375 2.186 10.422 1 97.94 117 VAL A N 1
ATOM 914 C CA . VAL A 1 117 ? 13.266 1.245 10.344 1 97.94 117 VAL A CA 1
ATOM 915 C C . VAL A 1 117 ? 13.789 -0.187 10.375 1 97.94 117 VAL A C 1
ATOM 917 O O . VAL A 1 117 ? 14.719 -0.53 9.641 1 97.94 117 VAL A O 1
ATOM 920 N N . GLN A 1 118 ? 13.188 -0.984 11.227 1 96.44 118 GLN A N 1
ATOM 921 C CA . GLN A 1 118 ? 13.602 -2.377 11.359 1 96.44 118 GLN A CA 1
ATOM 922 C C . GLN A 1 118 ? 12.539 -3.322 10.805 1 96.44 118 GLN A C 1
ATOM 924 O O . GLN A 1 118 ? 11.352 -2.984 10.781 1 96.44 118 GLN A O 1
ATOM 929 N N . GLU A 1 119 ? 13.078 -4.484 10.375 1 93.69 119 GLU A N 1
ATOM 930 C CA . GLU A 1 119 ? 12.156 -5.516 9.898 1 93.69 119 GLU A CA 1
ATOM 931 C C . GLU A 1 119 ? 11.32 -6.078 11.039 1 93.69 119 GLU A C 1
ATOM 933 O O . GLU A 1 119 ? 11.844 -6.367 12.117 1 93.69 119 GLU A O 1
ATOM 938 N N . PRO A 1 120 ? 9.969 -5.992 10.836 1 86.69 120 PRO A N 1
ATOM 939 C CA . PRO A 1 120 ? 9.164 -6.57 11.914 1 86.69 120 PRO A CA 1
ATOM 940 C C . PRO A 1 120 ? 9.578 -7.996 12.273 1 86.69 120 PRO A C 1
ATOM 942 O O . PRO A 1 120 ? 9.953 -8.773 11.383 1 86.69 120 PRO A O 1
ATOM 945 N N . SER A 1 121 ? 10.156 -8.242 13.438 1 73.62 121 SER A N 1
ATOM 946 C CA . SER A 1 121 ? 10.469 -9.594 13.891 1 73.62 121 SER A CA 1
ATOM 947 C C . SER A 1 121 ? 9.227 -10.469 13.906 1 73.62 121 SER A C 1
ATOM 949 O O . SER A 1 121 ? 8.117 -9.984 14.164 1 73.62 121 SER A O 1
ATOM 951 N N . ALA A 1 122 ? 9.273 -11.539 13.008 1 57.94 122 ALA A N 1
ATOM 952 C CA . ALA A 1 122 ? 8.18 -12.492 13.148 1 57.94 122 ALA A CA 1
ATOM 953 C C . ALA A 1 122 ? 7.75 -12.625 14.609 1 57.94 122 ALA A C 1
ATOM 955 O O . ALA A 1 122 ? 6.609 -12.984 14.891 1 57.94 122 ALA A O 1
ATOM 956 N N . SER A 1 123 ? 8.641 -12.477 15.633 1 45.56 123 SER A N 1
ATOM 957 C CA . SER A 1 123 ? 8.359 -12.852 17.016 1 45.56 123 SER A CA 1
ATOM 958 C C . SER A 1 123 ? 7.445 -11.828 17.688 1 45.56 123 SER A C 1
ATOM 960 O O . SER A 1 123 ? 7.234 -11.883 18.891 1 45.56 123 SER A O 1
ATOM 962 N N . CYS A 1 124 ? 7.402 -10.766 17.281 1 44.31 124 CYS A N 1
ATOM 963 C CA . CYS A 1 124 ? 6.523 -10.07 18.219 1 44.31 124 CYS A CA 1
ATOM 964 C C . CYS A 1 124 ? 5.117 -10.656 18.172 1 44.31 124 CYS A C 1
ATOM 966 O O . CYS A 1 124 ? 4.34 -10.359 17.266 1 44.31 124 CYS A O 1
ATOM 968 N N . THR A 1 125 ? 4.895 -11.953 18.484 1 38.75 125 THR A N 1
ATOM 969 C CA . THR A 1 125 ? 3.66 -12.312 19.188 1 38.75 125 THR A CA 1
ATOM 970 C C . THR A 1 125 ? 3.217 -11.18 20.109 1 38.75 125 THR A C 1
ATOM 972 O O . THR A 1 125 ? 3.859 -10.922 21.125 1 38.75 125 THR A O 1
ATOM 975 N N . GLY A 1 126 ? 3.051 -10.047 19.688 1 36.44 126 GLY A N 1
ATOM 976 C CA . GLY A 1 126 ? 2.303 -9.188 20.594 1 36.44 126 GLY A CA 1
ATOM 977 C C . GLY A 1 126 ? 1.384 -9.961 21.531 1 36.44 126 GLY A C 1
ATOM 978 O O . GLY A 1 126 ? 0.554 -10.75 21.078 1 36.44 126 GLY A O 1
ATOM 979 N N . SER A 1 127 ? 1.86 -10.453 22.703 1 35.09 127 SER A N 1
ATOM 980 C CA . SER A 1 127 ? 1.003 -10.836 23.812 1 35.09 127 SER A CA 1
ATOM 981 C C . SER A 1 127 ? -0.207 -9.914 23.922 1 35.09 127 SER A C 1
ATOM 983 O O . SER A 1 127 ? -0.059 -8.703 24.141 1 35.09 127 SER A O 1
ATOM 985 N N . CYS A 1 128 ? -1.332 -10.047 23.188 1 38.03 128 CYS A N 1
ATOM 986 C CA . CYS A 1 128 ? -2.635 -9.539 23.609 1 38.03 128 CYS A CA 1
ATOM 987 C C . CYS A 1 128 ? -2.707 -9.406 25.125 1 38.03 128 CYS A C 1
ATOM 989 O O . CYS A 1 128 ? -3.771 -9.125 25.672 1 38.03 128 CYS A O 1
ATOM 991 N N . SER A 1 129 ? -1.861 -10.008 25.922 1 33.75 129 SER A N 1
ATOM 992 C CA . SER A 1 129 ? -2.211 -9.898 27.344 1 33.75 129 SER A CA 1
ATOM 993 C C . SER A 1 129 ? -2.254 -8.445 27.797 1 33.75 129 SER A C 1
ATOM 995 O O . SER A 1 129 ? -3.109 -8.062 28.594 1 33.75 129 SER A O 1
ATOM 997 N N . THR A 1 130 ? -1.202 -7.613 28.016 1 32.91 130 THR A N 1
ATOM 998 C CA . THR A 1 130 ? -1.283 -6.566 29.031 1 32.91 130 THR A CA 1
ATOM 999 C C . THR A 1 130 ? -1.983 -5.332 28.469 1 32.91 130 THR A C 1
ATOM 1001 O O . THR A 1 130 ? -1.794 -4.223 28.969 1 32.91 130 THR A O 1
ATOM 1004 N N . CYS A 1 131 ? -2.24 -5.184 27.156 1 35.28 131 CYS A N 1
ATOM 1005 C CA . CYS A 1 131 ? -2.959 -3.914 27.109 1 35.28 131 CYS A CA 1
ATOM 1006 C C . CYS A 1 131 ? -4.297 -4.016 27.844 1 35.28 131 CYS A C 1
ATOM 1008 O O . CYS A 1 131 ? -5.234 -4.633 27.328 1 35.28 131 CYS A O 1
ATOM 1010 N N . GLY A 1 132 ? -4.305 -4.43 29.125 1 29.11 132 GLY A N 1
ATOM 1011 C CA . GLY A 1 132 ? -5.434 -4.324 30.031 1 29.11 132 GLY A CA 1
ATOM 1012 C C . GLY A 1 132 ? -6.332 -3.141 29.734 1 29.11 132 GLY A C 1
ATOM 1013 O O . GLY A 1 132 ? -5.949 -2.234 28.984 1 29.11 132 GLY A O 1
ATOM 1014 N N . GLY A 1 133 ? -7.527 -3.068 30.609 1 26.73 133 GLY A N 1
ATOM 1015 C CA . GLY A 1 133 ? -8.695 -2.309 31.031 1 26.73 133 GLY A CA 1
ATOM 1016 C C . GLY A 1 133 ? -8.375 -0.857 31.344 1 26.73 133 GLY A C 1
ATOM 1017 O O . GLY A 1 133 ? -7.512 -0.566 32.156 1 26.73 133 GLY A O 1
ATOM 1018 N N . CYS A 1 134 ? -8.258 0.106 30.547 1 26.78 134 CYS A N 1
ATOM 1019 C CA . CYS A 1 134 ? -9.016 1.23 31.078 1 26.78 134 CYS A CA 1
ATOM 1020 C C . CYS A 1 134 ? -10.383 0.773 31.594 1 26.78 134 CYS A C 1
ATOM 1022 O O . CYS A 1 134 ? -11.094 0.047 30.906 1 26.78 134 CYS A O 1
ATOM 1024 N N . HIS A 1 135 ? -10.57 0.333 32.844 1 21.73 135 HIS A N 1
ATOM 1025 C CA . HIS A 1 135 ? -11.82 0.697 33.5 1 21.73 135 HIS A CA 1
ATOM 1026 C C . HIS A 1 135 ? -12.203 2.139 33.188 1 21.73 135 HIS A C 1
ATOM 1028 O O . HIS A 1 135 ? -11.336 2.988 33 1 21.73 135 HIS A O 1
ATOM 1034 N N . MET B 1 1 ? 24 -7.121 -3.373 1 62.06 1 MET B N 1
ATOM 1035 C CA . MET B 1 1 ? 23.719 -6.047 -2.424 1 62.06 1 MET B CA 1
ATOM 1036 C C . MET B 1 1 ? 22.344 -6.207 -1.812 1 62.06 1 MET B C 1
ATOM 1038 O O . MET B 1 1 ? 21.438 -6.785 -2.436 1 62.06 1 MET B O 1
ATOM 1042 N N . ASP B 1 2 ? 22.125 -5.965 -0.455 1 88.88 2 ASP B N 1
ATOM 1043 C CA . ASP B 1 2 ? 20.922 -6.086 0.354 1 88.88 2 ASP B CA 1
ATOM 1044 C C . ASP B 1 2 ? 19.844 -5.102 -0.111 1 88.88 2 ASP B C 1
ATOM 1046 O O . ASP B 1 2 ? 20.078 -3.895 -0.15 1 88.88 2 ASP B O 1
ATOM 1050 N N . CYS B 1 3 ? 18.906 -5.582 -0.907 1 96.31 3 CYS B N 1
ATOM 1051 C CA . CYS B 1 3 ? 17.844 -4.754 -1.465 1 96.31 3 CYS B CA 1
ATOM 1052 C C . CYS B 1 3 ? 17.281 -3.809 -0.412 1 96.31 3 CYS B C 1
ATOM 1054 O O . CYS B 1 3 ? 16.906 -2.676 -0.723 1 96.31 3 CYS B O 1
ATOM 1056 N N . ILE B 1 4 ? 17.344 -4.164 0.816 1 97.88 4 ILE B N 1
ATOM 1057 C CA . ILE B 1 4 ? 16.781 -3.34 1.887 1 97.88 4 ILE B CA 1
ATOM 1058 C C . ILE B 1 4 ? 17.641 -2.088 2.064 1 97.88 4 ILE B C 1
ATOM 1060 O O . ILE B 1 4 ? 17.109 -0.984 2.219 1 97.88 4 ILE B O 1
ATOM 1064 N N . ASP B 1 5 ? 18.938 -2.293 2.021 1 97.19 5 ASP B N 1
ATOM 1065 C CA . ASP B 1 5 ? 19.844 -1.144 2.117 1 97.19 5 ASP B CA 1
ATOM 1066 C C . ASP B 1 5 ? 19.594 -0.166 0.969 1 97.19 5 ASP B C 1
ATOM 1068 O O . ASP B 1 5 ? 19.594 1.05 1.172 1 97.19 5 ASP B O 1
ATOM 1072 N N . LEU B 1 6 ? 19.422 -0.685 -0.207 1 97.88 6 LEU B N 1
ATOM 1073 C CA . LEU B 1 6 ? 19.172 0.159 -1.368 1 97.88 6 LEU B CA 1
ATOM 1074 C C . LEU B 1 6 ? 17.844 0.896 -1.221 1 97.88 6 LEU B C 1
ATOM 1076 O O . LEU B 1 6 ? 17.75 2.082 -1.548 1 97.88 6 LEU B O 1
ATOM 1080 N N . PHE B 1 7 ? 16.75 0.214 -0.653 1 98.62 7 PHE B N 1
ATOM 1081 C CA . PHE B 1 7 ? 15.469 0.865 -0.443 1 98.62 7 PHE B CA 1
ATOM 1082 C C . PHE B 1 7 ? 15.586 1.962 0.609 1 98.62 7 PHE B C 1
ATOM 1084 O O . PHE B 1 7 ? 14.984 3.029 0.468 1 98.62 7 PHE B O 1
ATOM 1091 N N . LYS B 1 8 ? 16.406 1.745 1.621 1 98.5 8 LYS B N 1
ATOM 1092 C CA . LYS B 1 8 ? 16.594 2.768 2.646 1 98.5 8 LYS B CA 1
ATOM 1093 C C . LYS B 1 8 ? 17.312 3.988 2.082 1 98.5 8 LYS B C 1
ATOM 1095 O O . LYS B 1 8 ? 16.922 5.125 2.357 1 98.5 8 LYS B O 1
ATOM 1100 N N . ARG B 1 9 ? 18.266 3.758 1.288 1 97.88 9 ARG B N 1
ATOM 1101 C CA . ARG B 1 9 ? 18.984 4.855 0.644 1 97.88 9 ARG B CA 1
ATOM 1102 C C . ARG B 1 9 ? 18.062 5.609 -0.319 1 97.88 9 ARG B C 1
ATOM 1104 O O . ARG B 1 9 ? 18.109 6.84 -0.392 1 97.88 9 ARG B O 1
ATOM 1111 N N . ALA B 1 10 ? 17.281 4.895 -1.079 1 98.56 10 ALA B N 1
ATOM 1112 C CA . ALA B 1 10 ? 16.312 5.523 -1.976 1 98.56 10 ALA B CA 1
ATOM 1113 C C . ALA B 1 10 ? 15.32 6.379 -1.196 1 98.56 10 ALA B C 1
ATOM 1115 O O . ALA B 1 10 ? 14.977 7.484 -1.62 1 98.56 10 ALA B O 1
ATOM 1116 N N . ALA B 1 11 ? 14.898 5.852 -0.046 1 98.69 11 ALA B N 1
ATOM 1117 C CA . ALA B 1 11 ? 13.953 6.578 0.799 1 98.69 11 ALA B CA 1
ATOM 1118 C C . ALA B 1 11 ? 14.594 7.844 1.366 1 98.69 11 ALA B C 1
ATOM 1120 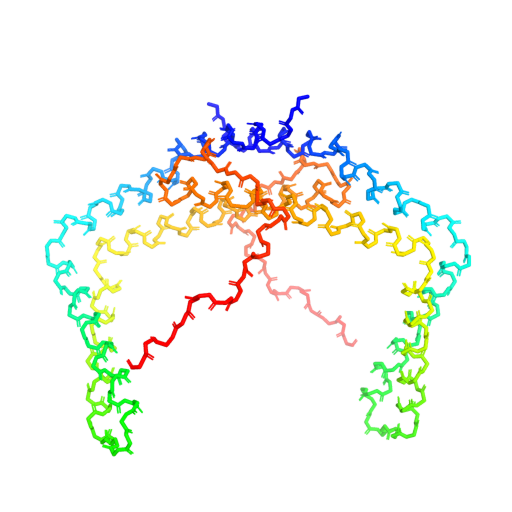O O . ALA B 1 11 ? 13.93 8.875 1.488 1 98.69 11 ALA B O 1
ATOM 1121 N N . MET B 1 12 ? 15.859 7.75 1.714 1 98.25 12 MET B N 1
ATOM 1122 C CA . MET B 1 12 ? 16.578 8.945 2.145 1 98.25 12 MET B CA 1
ATOM 1123 C C . MET B 1 12 ? 16.625 9.984 1.027 1 98.25 12 MET B C 1
ATOM 1125 O O . MET B 1 12 ? 16.391 11.172 1.265 1 98.25 12 MET B O 1
ATOM 1129 N N . ALA B 1 13 ? 16.906 9.516 -0.173 1 98.31 13 ALA B N 1
ATOM 1130 C CA . ALA B 1 13 ? 16.969 10.398 -1.335 1 98.31 13 ALA B CA 1
ATOM 1131 C C . ALA B 1 13 ? 15.602 11.016 -1.628 1 98.31 13 ALA B C 1
ATOM 1133 O O . ALA B 1 13 ? 15.516 12.141 -2.115 1 98.31 13 ALA B O 1
ATOM 1134 N N . LEU B 1 14 ? 14.547 10.312 -1.347 1 98.44 14 LEU B N 1
ATOM 1135 C CA . LEU B 1 14 ? 13.18 10.789 -1.512 1 98.44 14 LEU B CA 1
ATOM 1136 C C . LEU B 1 14 ? 12.969 12.094 -0.754 1 98.44 14 LEU B C 1
ATOM 1138 O O . LEU B 1 14 ? 12.258 12.984 -1.229 1 98.44 14 LEU B O 1
ATOM 1142 N N . GLN B 1 15 ? 13.625 12.258 0.357 1 98.25 15 GLN B N 1
ATOM 1143 C CA . GLN B 1 15 ? 13.461 13.43 1.204 1 98.25 15 GLN B CA 1
ATOM 1144 C C . GLN B 1 15 ? 14.18 14.641 0.617 1 98.25 15 GLN B C 1
ATOM 1146 O O . GLN B 1 15 ? 14.086 15.75 1.152 1 98.25 15 GLN B O 1
ATOM 1151 N N . THR B 1 16 ? 14.891 14.445 -0.515 1 97.69 16 THR B N 1
ATOM 1152 C CA . THR B 1 16 ? 15.539 15.547 -1.213 1 97.69 16 THR B CA 1
ATOM 1153 C C . THR B 1 16 ? 14.82 15.852 -2.525 1 97.69 16 THR B C 1
ATOM 1155 O O . THR B 1 16 ? 15.219 16.75 -3.264 1 97.69 16 THR B O 1
ATOM 1158 N N . ASP B 1 17 ? 13.797 15.055 -2.844 1 97.5 17 ASP B N 1
ATOM 1159 C CA . ASP B 1 17 ? 12.961 15.305 -4.016 1 97.5 17 ASP B CA 1
ATOM 1160 C C . ASP B 1 17 ? 12.172 16.594 -3.869 1 97.5 17 ASP B C 1
ATOM 1162 O O . ASP B 1 17 ? 11.648 16.891 -2.791 1 97.5 17 ASP B O 1
ATOM 1166 N N . SER B 1 18 ? 12.016 17.328 -4.98 1 97.5 18 SER B N 1
ATOM 1167 C CA . SER B 1 18 ? 11.352 18.625 -4.938 1 97.5 18 SER B CA 1
ATOM 1168 C C . SER B 1 18 ? 9.914 18.5 -4.438 1 97.5 18 SER B C 1
ATOM 1170 O O . SER B 1 18 ? 9.414 19.375 -3.732 1 97.5 18 SER B O 1
ATOM 1172 N N . ARG B 1 19 ? 9.195 17.422 -4.754 1 97.56 19 ARG B N 1
ATOM 1173 C CA . ARG B 1 19 ? 7.824 17.219 -4.305 1 97.56 19 ARG B CA 1
ATOM 1174 C C . ARG B 1 19 ? 7.766 17.031 -2.793 1 97.56 19 ARG B C 1
ATOM 1176 O O . ARG B 1 19 ? 6.914 17.609 -2.123 1 97.56 19 ARG B O 1
ATOM 1183 N N . TYR B 1 20 ? 8.625 16.297 -2.295 1 98.31 20 TYR B N 1
ATOM 1184 C CA . TYR B 1 20 ? 8.688 16.109 -0.849 1 98.31 20 TYR B CA 1
ATOM 1185 C C . TYR B 1 20 ? 9.023 17.422 -0.147 1 98.31 20 TYR B C 1
ATOM 1187 O O . TYR B 1 20 ? 8.398 17.781 0.856 1 98.31 20 TYR B O 1
ATOM 1195 N N . LEU B 1 21 ? 10.023 18.125 -0.673 1 98.25 21 LEU B N 1
ATOM 1196 C CA . LEU B 1 21 ? 10.469 19.359 -0.052 1 98.25 21 LEU B CA 1
ATOM 1197 C C . LEU B 1 21 ? 9.352 20.391 -0.03 1 98.25 21 LEU B C 1
ATOM 1199 O O . LEU B 1 21 ? 9.195 21.125 0.948 1 98.25 21 LEU B O 1
ATOM 1203 N N . ALA B 1 22 ? 8.555 20.453 -1.101 1 98.19 22 ALA B N 1
ATOM 1204 C CA . ALA B 1 22 ? 7.41 21.344 -1.147 1 98.19 22 ALA B CA 1
ATOM 1205 C C . ALA B 1 22 ? 6.391 21 -0.07 1 98.19 22 ALA B C 1
ATOM 1207 O O . ALA B 1 22 ? 5.871 21.875 0.615 1 98.19 22 ALA B O 1
ATOM 1208 N N . MET B 1 23 ? 6.113 19.703 0.074 1 98.5 23 MET B N 1
ATOM 1209 C CA . MET B 1 23 ? 5.172 19.234 1.09 1 98.5 23 MET B CA 1
ATOM 1210 C C . MET B 1 23 ? 5.688 19.547 2.49 1 98.5 23 MET B C 1
ATOM 1212 O O . MET B 1 23 ? 4.941 20.047 3.336 1 98.5 23 MET B O 1
ATOM 1216 N N . ASP B 1 24 ? 6.945 19.297 2.721 1 98.31 24 ASP B N 1
ATOM 1217 C CA . ASP B 1 24 ? 7.562 19.531 4.023 1 98.31 24 ASP B CA 1
ATOM 1218 C C . ASP B 1 24 ? 7.539 21.016 4.371 1 98.31 24 ASP B C 1
ATOM 1220 O O . ASP B 1 24 ? 7.254 21.391 5.512 1 98.31 24 ASP B O 1
ATOM 1224 N N . GLN B 1 25 ? 7.828 21.844 3.424 1 98.31 25 GLN B N 1
ATOM 1225 C CA . GLN B 1 25 ? 7.801 23.297 3.631 1 98.31 25 GLN B CA 1
ATOM 1226 C C . GLN B 1 25 ? 6.391 23.781 3.969 1 98.31 25 GLN B C 1
ATOM 1228 O O . GLN B 1 25 ? 6.207 24.562 4.895 1 98.31 25 GLN B O 1
ATOM 1233 N N . ALA B 1 26 ? 5.41 23.312 3.176 1 98.31 26 ALA B N 1
ATOM 1234 C CA . ALA B 1 26 ? 4.023 23.672 3.447 1 98.31 26 ALA B CA 1
ATOM 1235 C C . ALA B 1 26 ? 3.602 23.219 4.844 1 98.31 26 ALA B C 1
ATOM 1237 O O . ALA B 1 26 ? 2.908 23.938 5.555 1 98.31 26 ALA B O 1
ATOM 1238 N N . ARG B 1 27 ? 4.031 22.031 5.199 1 98.06 27 ARG B N 1
ATOM 1239 C CA . ARG B 1 27 ? 3.746 21.516 6.531 1 98.06 27 ARG B CA 1
ATOM 1240 C C . ARG B 1 27 ? 4.316 22.422 7.609 1 98.06 27 ARG B C 1
ATOM 1242 O O . ARG B 1 27 ? 3.615 22.781 8.555 1 98.06 27 ARG B O 1
ATOM 1249 N N . LYS B 1 28 ? 5.508 22.812 7.531 1 98.06 28 LYS B N 1
ATOM 1250 C CA . LYS B 1 28 ? 6.188 23.656 8.5 1 98.06 28 LYS B CA 1
ATOM 1251 C C . LYS B 1 28 ? 5.523 25.031 8.594 1 98.06 28 LYS B C 1
ATOM 1253 O O . LYS B 1 28 ? 5.379 25.594 9.68 1 98.06 28 LYS B O 1
ATOM 1258 N N . MET B 1 29 ? 5.125 25.531 7.512 1 98.44 29 MET B N 1
ATOM 1259 C CA . MET B 1 29 ? 4.418 26.812 7.488 1 98.44 29 MET B CA 1
ATOM 1260 C C . MET B 1 29 ? 3.092 26.719 8.234 1 98.44 29 MET B C 1
ATOM 1262 O O . MET B 1 29 ? 2.748 27.609 9.016 1 98.44 29 MET B O 1
ATOM 1266 N N . ASN B 1 30 ? 2.396 25.609 7.926 1 98.44 30 ASN B N 1
ATOM 1267 C CA . ASN B 1 30 ? 1.137 25.391 8.633 1 98.44 30 ASN B CA 1
ATOM 1268 C C . ASN B 1 30 ? 1.351 25.25 10.133 1 98.44 30 ASN B C 1
ATOM 1270 O O . ASN B 1 30 ? 0.55 25.75 10.93 1 98.44 30 ASN B O 1
ATOM 1274 N N . ASP B 1 31 ? 2.438 24.656 10.586 1 97.88 31 ASP B N 1
ATOM 1275 C CA . ASP B 1 31 ? 2.744 24.453 11.992 1 97.88 31 ASP B CA 1
ATOM 1276 C C . ASP B 1 31 ? 2.992 25.797 12.695 1 97.88 31 ASP B C 1
ATOM 1278 O O . ASP B 1 31 ? 2.715 25.938 13.883 1 97.88 31 ASP B O 1
ATOM 1282 N N . LYS B 1 32 ? 3.377 26.703 11.992 1 98.06 32 LYS B N 1
ATOM 1283 C CA . LYS B 1 32 ? 3.732 28 12.562 1 98.06 32 LYS B CA 1
ATOM 1284 C C . LYS B 1 32 ? 2.561 28.984 12.484 1 98.06 32 LYS B C 1
ATOM 1286 O O . LYS B 1 32 ? 2.615 30.078 13.047 1 98.06 32 LYS B O 1
ATOM 1291 N N . ASP B 1 33 ? 1.543 28.594 11.758 1 98.56 33 ASP B N 1
ATOM 1292 C CA . ASP B 1 33 ? 0.36 29.438 11.617 1 98.56 33 ASP B CA 1
ATOM 1293 C C . ASP B 1 33 ? -0.545 29.328 12.836 1 98.56 33 ASP B C 1
ATOM 1295 O O . ASP B 1 33 ? -1.351 28.406 12.938 1 98.56 33 ASP B O 1
ATOM 1299 N N . GLU B 1 34 ? -0.451 30.297 13.711 1 98.25 34 GLU B N 1
ATOM 1300 C CA . GLU B 1 34 ? -1.177 30.25 14.977 1 98.25 34 GLU B CA 1
ATOM 1301 C C . GLU B 1 34 ? -2.686 30.219 14.75 1 98.25 34 GLU B C 1
ATOM 1303 O O . GLU B 1 34 ? -3.41 29.516 15.453 1 98.25 34 GLU B O 1
ATOM 1308 N N . GLU B 1 35 ? -3.045 31.016 13.789 1 98.31 35 GLU B N 1
ATOM 1309 C CA . GLU B 1 35 ? -4.473 31.031 13.5 1 98.31 35 GLU B CA 1
ATOM 1310 C C . GLU B 1 35 ? -4.969 29.672 13.039 1 98.31 35 GLU B C 1
ATOM 1312 O O . GLU B 1 35 ? -5.98 29.172 13.531 1 98.31 35 GLU B O 1
ATOM 1317 N N . LEU B 1 36 ? -4.285 29.109 12.094 1 98.56 36 LEU B N 1
ATOM 1318 C CA . LEU B 1 36 ? -4.633 27.781 11.609 1 98.56 36 LEU B CA 1
ATOM 1319 C C . LEU B 1 36 ? -4.566 26.75 12.734 1 98.56 36 LEU B C 1
ATOM 1321 O O . LEU B 1 36 ? -5.461 25.922 12.875 1 98.56 36 LEU B O 1
ATOM 1325 N N . GLN B 1 37 ? -3.586 26.797 13.594 1 98.44 37 GLN B N 1
ATOM 1326 C CA . GLN B 1 37 ? -3.436 25.844 14.695 1 98.44 37 GLN B CA 1
ATOM 1327 C C . GLN B 1 37 ? -4.602 25.953 15.68 1 98.44 37 GLN B C 1
ATOM 1329 O O . GLN B 1 37 ? -5.07 24.953 16.203 1 98.44 37 GLN B O 1
ATOM 1334 N N . ASN B 1 38 ? -4.992 27.172 15.914 1 98.5 38 ASN B N 1
ATOM 1335 C CA . ASN B 1 38 ? -6.148 27.375 16.781 1 98.5 38 ASN B CA 1
ATOM 1336 C C . ASN B 1 38 ? -7.406 26.734 16.203 1 98.5 38 ASN B C 1
ATOM 1338 O O . ASN B 1 38 ? -8.172 26.078 16.906 1 98.5 38 ASN B O 1
ATOM 1342 N N . LEU B 1 39 ? -7.586 26.938 14.883 1 98.56 39 LEU B N 1
ATOM 1343 C CA . LEU B 1 39 ? -8.727 26.328 14.211 1 98.56 39 LEU B CA 1
ATOM 1344 C C . LEU B 1 39 ? -8.672 24.812 14.328 1 98.56 39 LEU B C 1
ATOM 1346 O O . LEU B 1 39 ? -9.688 24.172 14.617 1 98.56 39 LEU B O 1
ATOM 1350 N N . ILE B 1 40 ? -7.562 24.266 14.109 1 98.56 40 ILE B N 1
ATOM 1351 C CA . ILE B 1 40 ? -7.375 22.812 14.188 1 98.56 40 ILE B CA 1
ATOM 1352 C C . ILE B 1 40 ? -7.652 22.344 15.609 1 98.56 40 ILE B C 1
ATOM 1354 O O . ILE B 1 40 ? -8.289 21.297 15.812 1 98.56 40 ILE B O 1
ATOM 1358 N N . GLY B 1 41 ? -7.168 23.078 16.562 1 98.56 41 GLY B N 1
ATOM 1359 C CA . GLY B 1 41 ? -7.473 22.766 17.953 1 98.56 41 GLY B CA 1
ATOM 1360 C C . GLY B 1 41 ? -8.961 22.75 18.25 1 98.56 41 GLY B C 1
ATOM 1361 O O . GLY B 1 41 ? -9.461 21.812 18.875 1 98.56 41 GLY B O 1
ATOM 1362 N N . GLU B 1 42 ? -9.625 23.75 17.812 1 98.62 42 GLU B N 1
ATOM 1363 C CA . GLU B 1 42 ? -11.07 23.828 17.984 1 98.62 42 GLU B CA 1
ATOM 1364 C C . GLU B 1 42 ? -11.766 22.656 17.297 1 98.62 42 GLU B C 1
ATOM 1366 O O . GLU B 1 42 ? -12.727 22.094 17.828 1 98.62 42 GLU B O 1
ATOM 1371 N N . PHE B 1 43 ? -11.336 22.359 16.188 1 98.81 43 PHE B N 1
ATOM 1372 C CA . PHE B 1 43 ? -11.867 21.219 15.438 1 98.81 43 PHE B CA 1
ATOM 1373 C C . PHE B 1 43 ? -11.727 19.938 16.234 1 98.81 43 PHE B C 1
ATOM 1375 O O . PHE B 1 43 ? -12.688 19.172 16.375 1 98.81 43 PHE B O 1
ATOM 1382 N N . ASN B 1 44 ? -10.555 19.672 16.766 1 98.56 44 ASN B N 1
ATOM 1383 C CA . ASN B 1 44 ? -10.305 18.469 17.547 1 98.56 44 ASN B CA 1
ATOM 1384 C C . ASN B 1 44 ? -11.195 18.406 18.781 1 98.56 44 ASN B C 1
ATOM 1386 O O . ASN B 1 44 ? -11.727 17.344 19.125 1 98.56 44 ASN B O 1
ATOM 1390 N N . LEU B 1 45 ? -11.336 19.531 19.422 1 98.56 45 LEU B N 1
ATOM 1391 C CA . LEU B 1 45 ? -12.195 19.609 20.609 1 98.56 45 LEU B CA 1
ATOM 1392 C C . LEU B 1 45 ? -13.648 19.328 20.234 1 98.56 45 LEU B C 1
ATOM 1394 O O . LEU B 1 45 ? -14.336 18.578 20.922 1 98.56 45 LEU B O 1
ATOM 1398 N N . ALA B 1 46 ? -14.07 19.922 19.125 1 98.56 46 ALA B N 1
ATOM 1399 C CA . ALA B 1 46 ? -15.438 19.703 18.656 1 98.56 46 ALA B CA 1
ATOM 1400 C C . ALA B 1 46 ? -15.672 18.234 18.312 1 98.56 46 ALA B C 1
ATOM 1402 O O . ALA B 1 46 ? -16.734 17.688 18.609 1 98.56 46 ALA B O 1
ATOM 1403 N N . ARG B 1 47 ? -14.734 17.656 17.688 1 98.38 47 ARG B N 1
ATOM 1404 C CA . ARG B 1 47 ? -14.82 16.234 17.328 1 98.38 47 ARG B CA 1
ATOM 1405 C C . ARG B 1 47 ? -14.906 15.367 18.594 1 98.38 47 ARG B C 1
ATOM 1407 O O . ARG B 1 47 ? -15.68 14.414 18.641 1 98.38 47 ARG B O 1
ATOM 1414 N N . MET B 1 48 ? -14.125 15.648 19.562 1 98.31 48 MET B N 1
ATOM 1415 C CA . MET B 1 48 ? -14.156 14.922 20.828 1 98.31 48 MET B CA 1
ATOM 1416 C C . MET B 1 48 ? -15.516 15.055 21.5 1 98.31 48 MET B C 1
ATOM 1418 O O . MET B 1 48 ? -16.094 14.07 21.969 1 98.31 48 MET B O 1
ATOM 1422 N N . ASP B 1 49 ? -15.992 16.25 21.562 1 98 49 ASP B N 1
ATOM 1423 C CA . ASP B 1 49 ? -17.312 16.5 22.141 1 98 49 ASP B CA 1
ATOM 1424 C C . ASP B 1 49 ? -18.391 15.719 21.406 1 98 49 ASP B C 1
ATOM 1426 O O . ASP B 1 49 ? -19.281 15.148 22.047 1 98 49 ASP B O 1
ATOM 1430 N N . LEU B 1 50 ? -18.344 15.703 20.125 1 98.31 50 LEU B N 1
ATOM 1431 C CA . LEU B 1 50 ? -19.312 14.961 19.312 1 98.31 50 LEU B CA 1
ATOM 1432 C C . LEU B 1 50 ? -19.266 13.477 19.625 1 98.31 50 LEU B C 1
ATOM 1434 O O . LEU B 1 50 ? -20.297 12.852 19.891 1 98.31 50 LEU B O 1
ATOM 1438 N N . ASN B 1 51 ? -18.062 12.953 19.609 1 97.88 51 ASN B N 1
ATOM 1439 C CA . ASN B 1 51 ? -17.891 11.531 19.922 1 97.88 51 ASN B CA 1
ATOM 1440 C C . ASN B 1 51 ? -18.422 11.203 21.312 1 97.88 51 ASN B C 1
ATOM 1442 O O . ASN B 1 51 ? -19.031 10.156 21.516 1 97.88 51 ASN B O 1
ATOM 1446 N N . ASN B 1 52 ? -18.109 12.133 22.234 1 97.19 52 ASN B N 1
ATOM 1447 C CA . ASN B 1 52 ? -18.594 11.953 23.609 1 97.19 52 ASN B CA 1
ATOM 1448 C C . ASN B 1 52 ? -20.125 11.953 23.672 1 97.19 52 ASN B C 1
ATOM 1450 O O . ASN B 1 52 ? -20.719 11.133 24.359 1 97.19 52 ASN B O 1
ATOM 1454 N N . GLU B 1 53 ? -20.703 12.867 22.953 1 97.25 53 GLU B N 1
ATOM 1455 C CA . GLU B 1 53 ? -22.156 12.969 22.953 1 97.25 53 GLU B CA 1
ATOM 1456 C C . GLU B 1 53 ? -22.797 11.727 22.344 1 97.25 53 GLU B C 1
ATOM 1458 O O . GLU B 1 53 ? -23.797 11.227 22.859 1 97.25 53 GLU B O 1
ATOM 1463 N N . ILE B 1 54 ? -22.266 11.219 21.25 1 97 54 ILE B N 1
ATOM 1464 C CA . ILE B 1 54 ? -22.781 10.055 20.547 1 97 54 ILE B CA 1
ATOM 1465 C C . ILE B 1 54 ? -22.703 8.828 21.453 1 97 54 ILE B C 1
ATOM 1467 O O . ILE B 1 54 ? -23.562 7.945 21.406 1 97 54 ILE B O 1
ATOM 1471 N N . GLY B 1 55 ? -21.734 8.82 22.312 1 95.44 55 GLY B N 1
ATOM 1472 C CA . GLY B 1 55 ? -21.5 7.668 23.172 1 95.44 55 GLY B CA 1
ATOM 1473 C C . GLY B 1 55 ? -22.344 7.676 24.422 1 95.44 55 GLY B C 1
ATOM 1474 O O . GLY B 1 55 ? -22.359 6.703 25.188 1 95.44 55 GLY B O 1
ATOM 1475 N N . LYS B 1 56 ? -23.031 8.695 24.734 1 94.12 56 LYS B N 1
ATOM 1476 C CA . LYS B 1 56 ? -23.859 8.781 25.938 1 94.12 56 LYS B CA 1
ATOM 1477 C C . LYS B 1 56 ? -25.094 7.887 25.812 1 94.12 56 LYS B C 1
ATOM 1479 O O . LYS B 1 56 ? -25.656 7.734 24.734 1 94.12 56 LYS B O 1
ATOM 1484 N N . PRO B 1 57 ? -25.406 7.348 26.875 1 93.81 57 PRO B N 1
ATOM 1485 C CA . PRO B 1 57 ? -26.656 6.594 26.891 1 93.81 57 PRO B CA 1
ATOM 1486 C C . PRO B 1 57 ? -27.875 7.453 26.531 1 93.81 57 PRO B C 1
ATOM 1488 O O . PRO B 1 57 ? -28.734 7.016 25.766 1 93.81 57 PRO B O 1
ATOM 1491 N N . GLU B 1 58 ? -28.016 8.68 27.094 1 92.56 58 GLU B N 1
ATOM 1492 C CA . GLU B 1 58 ? -29.062 9.641 26.75 1 92.56 58 GLU B CA 1
ATOM 1493 C C . GLU B 1 58 ? -28.516 10.766 25.891 1 92.56 58 GLU B C 1
ATOM 1495 O O . GLU B 1 58 ? -28.203 11.852 26.391 1 92.56 58 GLU B O 1
ATOM 1500 N N . ARG B 1 59 ? -28.484 10.414 24.625 1 88.5 59 ARG B N 1
ATOM 1501 C CA . ARG B 1 59 ? -27.922 11.398 23.703 1 88.5 59 ARG B CA 1
ATOM 1502 C C . ARG B 1 59 ? -29 12.367 23.219 1 88.5 59 ARG B C 1
ATOM 1504 O O . ARG B 1 59 ? -30.188 12.047 23.25 1 88.5 59 ARG B O 1
ATOM 1511 N N . SER B 1 60 ? -28.578 13.617 23.047 1 93.38 60 SER B N 1
ATOM 1512 C CA .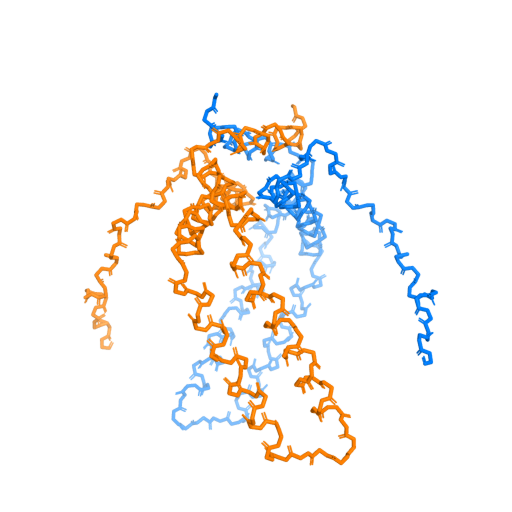 SER B 1 60 ? -29.438 14.656 22.5 1 93.38 60 SER B CA 1
ATOM 1513 C C . SER B 1 60 ? -29.25 14.812 21 1 93.38 60 SER B C 1
ATOM 1515 O O . SER B 1 60 ? -28.172 15.219 20.547 1 93.38 60 SER B O 1
ATOM 1517 N N . ASP B 1 61 ? -30.281 14.578 20.297 1 94.81 61 ASP B N 1
ATOM 1518 C CA . ASP B 1 61 ? -30.203 14.734 18.844 1 94.81 61 ASP B CA 1
ATOM 1519 C C . ASP B 1 61 ? -29.922 16.188 18.469 1 94.81 61 ASP B C 1
ATOM 1521 O O . ASP B 1 61 ? -29.203 16.438 17.5 1 94.81 61 ASP B O 1
ATOM 1525 N N . GLU B 1 62 ? -30.484 17.031 19.266 1 96.19 62 GLU B N 1
ATOM 1526 C CA . GLU B 1 62 ? -30.25 18.453 19 1 96.19 62 GLU B CA 1
ATOM 1527 C C . GLU B 1 62 ? -28.797 18.828 19.234 1 96.19 62 GLU B C 1
ATOM 1529 O O . GLU B 1 62 ? -28.203 19.531 18.422 1 96.19 62 GLU B O 1
ATOM 1534 N N . ARG B 1 63 ? -28.188 18.297 20.281 1 96.75 63 ARG B N 1
ATOM 1535 C CA . ARG B 1 63 ? -26.797 18.594 20.594 1 96.75 63 ARG B CA 1
ATOM 1536 C C . ARG B 1 63 ? -25.859 17.953 19.562 1 96.75 63 ARG B C 1
ATOM 1538 O O . ARG B 1 63 ? -24.859 18.578 19.172 1 96.75 63 ARG B O 1
ATOM 1545 N N . ILE B 1 64 ? -26.172 16.766 19.141 1 97.88 64 ILE B N 1
ATOM 1546 C CA . ILE B 1 64 ? -25.391 16.078 18.109 1 97.88 64 ILE B CA 1
ATOM 1547 C C . ILE B 1 64 ? -25.406 16.891 16.828 1 97.88 64 ILE B C 1
ATOM 1549 O O . ILE B 1 64 ? -24.375 17.094 16.188 1 97.88 64 ILE B O 1
ATOM 1553 N N . ALA B 1 65 ? -26.547 17.422 16.484 1 97.5 65 ALA B N 1
ATOM 1554 C CA . ALA B 1 65 ? -26.672 18.219 15.281 1 97.5 65 ALA B CA 1
ATOM 1555 C C . ALA B 1 65 ? -25.828 19.5 15.375 1 97.5 65 ALA B C 1
ATOM 1557 O O . ALA B 1 65 ? -25.172 19.891 14.414 1 97.5 65 ALA B O 1
ATOM 1558 N N . GLU B 1 66 ? -25.875 20.094 16.5 1 97.94 66 GLU B N 1
ATOM 1559 C CA . GLU B 1 66 ? -25.109 21.312 16.75 1 97.94 66 GLU B CA 1
ATOM 1560 C C . GLU B 1 66 ? -23.609 21.047 16.625 1 97.94 66 GLU B C 1
ATOM 1562 O O . GLU B 1 66 ? -22.875 21.797 15.977 1 97.94 66 GLU B O 1
ATOM 1567 N N . LEU B 1 67 ? -23.156 19.984 17.25 1 98.25 67 LEU B N 1
ATOM 1568 C CA . LEU B 1 67 ? -21.75 19.641 17.234 1 98.25 67 LEU B CA 1
ATOM 1569 C C . LEU B 1 67 ? -21.297 19.234 15.836 1 98.25 67 LEU B C 1
ATOM 1571 O O . LEU B 1 67 ? -20.203 19.578 15.398 1 98.25 67 LEU B O 1
ATOM 1575 N N . ASN B 1 68 ? -22.188 18.516 15.18 1 98.19 68 ASN B N 1
ATOM 1576 C CA . ASN B 1 68 ? -21.906 18.125 13.805 1 98.19 68 ASN B CA 1
ATOM 1577 C C . ASN B 1 68 ? -21.734 19.359 12.906 1 98.19 68 ASN B C 1
ATOM 1579 O O . ASN B 1 68 ? -20.812 19.391 12.078 1 98.19 68 ASN B O 1
ATOM 1583 N N . GLN B 1 69 ? -22.609 20.266 13.102 1 98.5 69 GLN B N 1
ATOM 1584 C CA . GLN B 1 69 ? -22.516 21.484 12.328 1 98.5 69 GLN B CA 1
ATOM 1585 C C . GLN B 1 69 ? -21.219 22.234 12.641 1 98.5 69 GLN B C 1
ATOM 1587 O O . GLN B 1 69 ? -20.547 22.75 11.742 1 98.5 69 GLN B O 1
ATOM 1592 N N . LYS B 1 70 ? -20.844 22.344 13.852 1 98.62 70 LYS B N 1
ATOM 1593 C CA . LYS B 1 70 ? -19.609 23 14.273 1 98.62 70 LYS B CA 1
ATOM 1594 C C . LYS B 1 70 ? -18.391 22.328 13.672 1 98.62 70 LYS B C 1
ATOM 1596 O O . LYS B 1 70 ? -17.484 23 13.164 1 98.62 70 LYS B O 1
ATOM 1601 N N . VAL B 1 71 ? -18.359 21 13.68 1 98.75 71 VAL B N 1
ATOM 1602 C CA . VAL B 1 71 ? -17.266 20.219 13.109 1 98.75 71 VAL B CA 1
ATOM 1603 C C . VAL B 1 71 ? -17.141 20.516 11.617 1 98.75 71 VAL B C 1
ATOM 1605 O O . VAL B 1 71 ? -16.047 20.766 11.109 1 98.75 71 VAL B O 1
ATOM 1608 N N . ASN B 1 72 ? -18.297 20.5 10.961 1 98.62 72 ASN B N 1
ATOM 1609 C CA . ASN B 1 72 ? -18.297 20.75 9.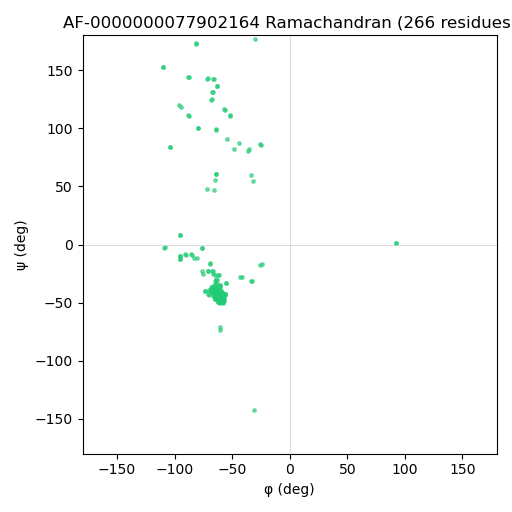523 1 98.62 72 ASN B CA 1
ATOM 1610 C C . ASN B 1 72 ? -17.812 22.156 9.188 1 98.62 72 ASN B C 1
ATOM 1612 O O . ASN B 1 72 ? -17.047 22.344 8.25 1 98.62 72 ASN B O 1
ATOM 1616 N N . ASP B 1 73 ? -18.219 23.125 9.969 1 98.69 73 ASP B N 1
ATOM 1617 C CA . ASP B 1 73 ? -17.828 24.516 9.75 1 98.69 73 ASP B CA 1
ATOM 1618 C C . ASP B 1 73 ? -16.328 24.703 9.945 1 98.69 73 ASP B C 1
ATOM 1620 O O . ASP B 1 73 ? -15.664 25.344 9.133 1 98.69 73 ASP B O 1
ATOM 1624 N N . LEU B 1 74 ? -15.797 24.109 11.008 1 98.69 74 LEU B N 1
ATOM 1625 C CA . LEU B 1 74 ? -14.367 24.203 11.297 1 98.69 74 LEU B CA 1
ATOM 1626 C C . LEU B 1 74 ? -13.547 23.5 10.227 1 98.69 74 LEU B C 1
ATOM 1628 O O . LEU B 1 74 ? -12.523 24.031 9.773 1 98.69 74 LEU B O 1
ATOM 1632 N N . TYR B 1 75 ? -14.102 22.375 9.781 1 98.44 75 TYR B N 1
ATOM 1633 C CA . TYR B 1 75 ? -13.43 21.656 8.703 1 98.44 75 TYR B CA 1
ATOM 1634 C C . TYR B 1 75 ? -13.367 22.5 7.438 1 98.44 75 TYR B C 1
ATOM 1636 O O . TYR B 1 75 ? -12.312 22.625 6.809 1 98.44 75 TYR B O 1
ATOM 1644 N N . GLY B 1 76 ? -14.461 23.062 7.078 1 98.56 76 GLY B N 1
ATOM 1645 C CA . GLY B 1 76 ? -14.5 23.922 5.91 1 98.56 76 GLY B CA 1
ATOM 1646 C C . GLY B 1 76 ? -13.508 25.062 5.98 1 98.56 76 GLY B C 1
ATOM 1647 O O . GLY B 1 76 ? -12.812 25.344 5.008 1 98.56 76 GLY B O 1
ATOM 1648 N N . LYS B 1 77 ? -13.383 25.719 7.094 1 98.56 77 LYS B N 1
ATOM 1649 C CA . LYS B 1 77 ? -12.445 26.828 7.297 1 98.56 77 LYS B CA 1
ATOM 1650 C C . LYS B 1 77 ? -11 26.344 7.18 1 98.56 77 LYS B C 1
ATOM 1652 O O . LYS B 1 77 ? -10.18 27 6.539 1 98.56 77 LYS B O 1
ATOM 1657 N N . ILE B 1 78 ? -10.711 25.234 7.801 1 98.56 78 ILE B N 1
ATOM 1658 C CA . ILE B 1 78 ? -9.367 24.688 7.797 1 98.56 78 ILE B CA 1
ATOM 1659 C C . ILE B 1 78 ? -8.953 24.328 6.367 1 98.56 78 ILE B C 1
ATOM 1661 O O . ILE B 1 78 ? -7.863 24.688 5.922 1 98.56 78 ILE B O 1
ATOM 1665 N N . MET B 1 79 ? -9.914 23.703 5.594 1 97.88 79 MET B N 1
ATOM 1666 C CA . MET B 1 79 ? -9.617 23.25 4.242 1 97.88 79 MET B CA 1
ATOM 1667 C C . MET B 1 79 ? -9.461 24.438 3.289 1 97.88 79 MET B C 1
ATOM 1669 O O . MET B 1 79 ? -8.789 24.312 2.26 1 97.88 79 MET B O 1
ATOM 1673 N N . ALA B 1 80 ? -10.047 25.562 3.664 1 97.69 80 ALA B N 1
ATOM 1674 C CA . ALA B 1 80 ? -10 26.75 2.811 1 97.69 80 ALA B CA 1
ATOM 1675 C C . ALA B 1 80 ? -8.781 27.609 3.139 1 97.69 80 ALA B C 1
ATOM 1677 O O . ALA B 1 80 ? -8.484 28.578 2.428 1 97.69 80 ALA B O 1
ATOM 1678 N N . ASP B 1 81 ? -8.117 27.234 4.215 1 98.19 81 ASP B N 1
ATOM 1679 C CA . ASP B 1 81 ? -6.914 27.969 4.602 1 98.19 81 ASP B CA 1
ATOM 1680 C C . ASP B 1 81 ? -5.832 27.859 3.533 1 98.19 81 ASP B C 1
ATOM 1682 O O . ASP B 1 81 ? -5.566 26.766 3.029 1 98.19 81 ASP B O 1
ATOM 1686 N N . ASP B 1 82 ? -5.148 29.031 3.203 1 97.94 82 ASP B N 1
ATOM 1687 C CA . ASP B 1 82 ? -4.156 29.062 2.137 1 97.94 82 ASP B CA 1
ATOM 1688 C C . ASP B 1 82 ? -3.016 28.094 2.414 1 97.94 82 ASP B C 1
ATOM 1690 O O . ASP B 1 82 ? -2.525 27.422 1.499 1 97.94 82 ASP B O 1
ATOM 1694 N N . GLY B 1 83 ? -2.594 28.047 3.701 1 98.25 83 GLY B N 1
ATOM 1695 C CA . GLY B 1 83 ? -1.537 27.109 4.07 1 98.25 83 GLY B CA 1
ATOM 1696 C C . GLY B 1 83 ? -1.938 25.656 3.908 1 98.25 83 GLY B C 1
ATOM 1697 O O . GLY B 1 83 ? -1.15 24.844 3.426 1 98.25 83 GLY B O 1
ATOM 1698 N N . MET B 1 84 ? -3.162 25.359 4.211 1 98.5 84 MET B N 1
ATOM 1699 C CA . MET B 1 84 ? -3.666 23.984 4.094 1 98.5 84 MET B CA 1
ATOM 1700 C C . MET B 1 84 ? -3.865 23.609 2.631 1 98.5 84 MET B C 1
ATOM 1702 O O . MET B 1 84 ? -3.586 22.484 2.236 1 98.5 84 MET B O 1
ATOM 1706 N N . VAL B 1 85 ? -4.352 24.5 1.855 1 98.38 85 VAL B N 1
ATOM 1707 C CA . VAL B 1 85 ? -4.512 24.25 0.426 1 98.38 85 VAL B CA 1
ATOM 1708 C C . VAL B 1 85 ? -3.156 23.938 -0.201 1 98.38 85 VAL B C 1
ATOM 1710 O O . VAL B 1 85 ? -3.018 22.953 -0.928 1 98.38 85 VAL B O 1
ATOM 1713 N N . ALA B 1 86 ? -2.145 24.703 0.127 1 98.19 86 ALA B N 1
ATOM 1714 C CA . ALA B 1 86 ? -0.791 24.5 -0.381 1 98.19 86 ALA B CA 1
ATOM 1715 C C . ALA B 1 86 ? -0.251 23.141 0.053 1 98.19 86 ALA B C 1
ATOM 1717 O O . ALA B 1 86 ? 0.355 22.422 -0.745 1 98.19 86 ALA B O 1
ATOM 1718 N N . TYR B 1 87 ? -0.487 22.812 1.292 1 98.56 87 TYR B N 1
ATOM 1719 C CA . TYR B 1 87 ? -0.05 21.516 1.818 1 98.56 87 TYR B CA 1
ATOM 1720 C C . TYR B 1 87 ? -0.723 20.375 1.077 1 98.56 87 TYR B C 1
ATOM 1722 O O . TYR B 1 87 ? -0.06 19.422 0.673 1 98.56 87 TYR B O 1
ATOM 1730 N N . ASN B 1 88 ? -2.027 20.469 0.88 1 98.31 88 ASN B N 1
ATOM 1731 C CA . ASN B 1 88 ? -2.777 19.391 0.234 1 98.31 88 ASN B CA 1
ATOM 1732 C C . ASN B 1 88 ? -2.354 19.203 -1.221 1 98.31 88 ASN B C 1
ATOM 1734 O O . ASN B 1 88 ? -2.311 18.078 -1.723 1 98.31 88 ASN B O 1
ATOM 1738 N N . GLU B 1 89 ? -2.07 20.266 -1.873 1 98.06 89 GLU B N 1
ATOM 1739 C CA . GLU B 1 89 ? -1.582 20.188 -3.246 1 98.06 89 GLU B CA 1
ATOM 1740 C C . GLU B 1 89 ? -0.223 19.5 -3.312 1 98.06 89 GLU B C 1
ATOM 1742 O O . GLU B 1 89 ? -0.02 18.594 -4.125 1 98.06 89 GLU B O 1
ATOM 1747 N N . ALA B 1 90 ? 0.709 19.875 -2.459 1 97.94 90 ALA B N 1
ATOM 1748 C CA . ALA B 1 90 ? 2.027 19.25 -2.404 1 97.94 90 ALA B CA 1
ATOM 1749 C C . ALA B 1 90 ? 1.919 17.781 -2.006 1 97.94 90 ALA B C 1
ATOM 1751 O O . ALA B 1 90 ? 2.648 16.938 -2.529 1 97.94 90 ALA B O 1
ATOM 1752 N N . LYS B 1 91 ? 1.042 17.547 -1.132 1 98.06 91 LYS B N 1
ATOM 1753 C CA . LYS B 1 91 ? 0.812 16.188 -0.678 1 98.06 91 LYS B CA 1
ATOM 1754 C C . LYS B 1 91 ? 0.326 15.297 -1.822 1 98.06 91 LYS B C 1
ATOM 1756 O O . LYS B 1 91 ? 0.729 14.141 -1.932 1 98.06 91 LYS B O 1
ATOM 1761 N N . ARG B 1 92 ? -0.579 15.766 -2.613 1 97.69 92 ARG B N 1
ATOM 1762 C CA . ARG B 1 92 ? -1.071 15.023 -3.771 1 97.69 92 ARG B CA 1
ATOM 1763 C C . ARG B 1 92 ? 0.075 14.633 -4.699 1 97.69 92 ARG B C 1
ATOM 1765 O O . ARG B 1 92 ? 0.13 13.5 -5.184 1 97.69 92 ARG B O 1
ATOM 1772 N N . ASP B 1 93 ? 0.98 15.547 -4.91 1 97.06 93 ASP B N 1
ATOM 1773 C CA . ASP B 1 93 ? 2.145 15.266 -5.746 1 97.06 93 ASP B CA 1
ATOM 1774 C C . ASP B 1 93 ? 3.02 14.188 -5.125 1 97.06 93 ASP B C 1
ATOM 1776 O O . ASP B 1 93 ? 3.541 13.32 -5.832 1 97.06 93 ASP B O 1
ATOM 1780 N N . CYS B 1 94 ? 3.166 14.195 -3.811 1 97.56 94 CYS B N 1
ATOM 1781 C CA . CYS B 1 94 ? 3.938 13.18 -3.105 1 97.56 94 CYS B CA 1
ATOM 1782 C C . CYS B 1 94 ? 3.244 11.82 -3.17 1 97.56 94 CYS B C 1
ATOM 1784 O O . CYS B 1 94 ? 3.9 10.789 -3.318 1 97.56 94 CYS B O 1
ATOM 1786 N N . GLU B 1 95 ? 1.958 11.859 -3.064 1 97.31 95 GLU B N 1
ATOM 1787 C CA . GLU B 1 95 ? 1.196 10.625 -3.168 1 97.31 95 GLU B CA 1
ATOM 1788 C C . GLU B 1 95 ? 1.335 10 -4.555 1 97.31 95 GLU B C 1
ATOM 1790 O O . GLU B 1 95 ? 1.463 8.781 -4.688 1 97.31 95 GLU B O 1
ATOM 1795 N N . ALA B 1 96 ? 1.28 10.805 -5.578 1 97.06 96 ALA B N 1
ATOM 1796 C CA . ALA B 1 96 ? 1.509 10.32 -6.938 1 97.06 96 ALA B CA 1
ATOM 1797 C C . ALA B 1 96 ? 2.9 9.711 -7.078 1 97.06 96 ALA B C 1
ATOM 1799 O O . ALA B 1 96 ? 3.07 8.68 -7.727 1 97.06 96 ALA B O 1
ATOM 1800 N N . LEU B 1 97 ? 3.875 10.352 -6.465 1 97.19 97 LEU B N 1
ATOM 1801 C CA . LEU B 1 97 ? 5.242 9.844 -6.469 1 97.19 97 LEU B CA 1
ATOM 1802 C C . LEU B 1 97 ? 5.316 8.484 -5.781 1 97.19 97 LEU B C 1
ATOM 1804 O O . LEU B 1 97 ? 5.926 7.547 -6.312 1 97.19 97 LEU B O 1
ATOM 1808 N N . VAL B 1 98 ? 4.715 8.328 -4.645 1 98 98 VAL B N 1
ATOM 1809 C CA . VAL B 1 98 ? 4.727 7.078 -3.895 1 98 98 VAL B CA 1
ATOM 1810 C C . VAL B 1 98 ? 4.008 5.992 -4.691 1 98 98 VAL B C 1
ATOM 1812 O O . VAL B 1 98 ? 4.449 4.844 -4.727 1 98 98 VAL B O 1
ATOM 1815 N N . ASN B 1 99 ? 2.93 6.328 -5.309 1 97.88 99 ASN B N 1
ATOM 1816 C CA . ASN B 1 99 ? 2.229 5.375 -6.164 1 97.88 99 ASN B CA 1
ATOM 1817 C C . ASN B 1 99 ? 3.113 4.891 -7.305 1 97.88 99 ASN B C 1
ATOM 1819 O O . ASN B 1 99 ? 3.072 3.713 -7.672 1 97.88 99 ASN B O 1
ATOM 1823 N N . TYR B 1 100 ? 3.812 5.793 -7.914 1 98.19 100 TYR B N 1
ATOM 1824 C CA . TYR B 1 100 ? 4.777 5.438 -8.945 1 98.19 100 TYR B CA 1
ATOM 1825 C C . TYR B 1 100 ? 5.828 4.477 -8.414 1 98.19 100 TYR B C 1
ATOM 1827 O O . TYR B 1 100 ? 6.121 3.453 -9.031 1 98.19 100 TYR B O 1
ATOM 1835 N N . ILE B 1 101 ? 6.344 4.711 -7.238 1 98.62 101 ILE B N 1
ATOM 1836 C CA . ILE B 1 101 ? 7.312 3.848 -6.574 1 98.62 101 ILE B CA 1
ATOM 1837 C C . ILE B 1 101 ? 6.691 2.477 -6.32 1 98.62 101 ILE B C 1
ATOM 1839 O O . ILE B 1 101 ? 7.324 1.445 -6.562 1 98.62 101 ILE B O 1
ATOM 1843 N N . ASP B 1 102 ? 5.504 2.477 -5.871 1 98.25 102 ASP B N 1
ATOM 1844 C CA . ASP B 1 102 ? 4.785 1.226 -5.648 1 98.25 102 ASP B CA 1
ATOM 1845 C C . ASP B 1 102 ? 4.672 0.421 -6.941 1 98.25 102 ASP B C 1
ATOM 1847 O O . ASP B 1 102 ? 4.824 -0.802 -6.934 1 98.25 102 ASP B O 1
ATOM 1851 N N . ALA B 1 103 ? 4.359 1.075 -8.008 1 98.44 103 ALA B N 1
ATOM 1852 C CA . ALA B 1 103 ? 4.266 0.41 -9.305 1 98.44 103 ALA B CA 1
ATOM 1853 C C . ALA B 1 103 ? 5.594 -0.241 -9.68 1 98.44 103 ALA B C 1
ATOM 1855 O O . ALA B 1 103 ? 5.613 -1.349 -10.227 1 98.44 103 ALA B O 1
ATOM 1856 N N . ILE B 1 104 ? 6.66 0.44 -9.43 1 98.69 104 ILE B N 1
ATOM 1857 C CA . ILE B 1 104 ? 7.996 -0.081 -9.688 1 98.69 104 ILE B CA 1
ATOM 1858 C C . ILE B 1 104 ? 8.219 -1.358 -8.883 1 98.69 104 ILE B C 1
ATOM 1860 O O . ILE B 1 104 ? 8.594 -2.395 -9.438 1 98.69 104 ILE B O 1
ATOM 1864 N N . ILE B 1 105 ? 7.93 -1.329 -7.605 1 98.81 105 ILE B N 1
ATOM 1865 C CA . ILE B 1 105 ? 8.148 -2.455 -6.703 1 98.81 105 ILE B CA 1
ATOM 1866 C C . ILE B 1 105 ? 7.234 -3.615 -7.098 1 98.81 105 ILE B C 1
ATOM 1868 O O . ILE B 1 105 ? 7.68 -4.762 -7.176 1 98.81 105 ILE B O 1
ATOM 1872 N N . ASN B 1 106 ? 5.992 -3.305 -7.379 1 98.19 106 ASN B N 1
ATOM 1873 C CA . ASN B 1 106 ? 5.031 -4.336 -7.758 1 98.19 106 ASN B CA 1
ATOM 1874 C C . ASN B 1 106 ? 5.422 -5.008 -9.07 1 98.19 106 ASN B C 1
ATOM 1876 O O . ASN B 1 106 ? 5.262 -6.223 -9.227 1 98.19 106 ASN B O 1
ATOM 1880 N N . THR B 1 107 ? 5.848 -4.227 -10.031 1 98.62 107 THR B N 1
ATOM 1881 C CA . THR B 1 107 ? 6.32 -4.789 -11.289 1 98.62 107 THR B CA 1
ATOM 1882 C C . THR B 1 107 ? 7.457 -5.777 -11.055 1 98.62 107 THR B C 1
ATOM 1884 O O . THR B 1 107 ? 7.449 -6.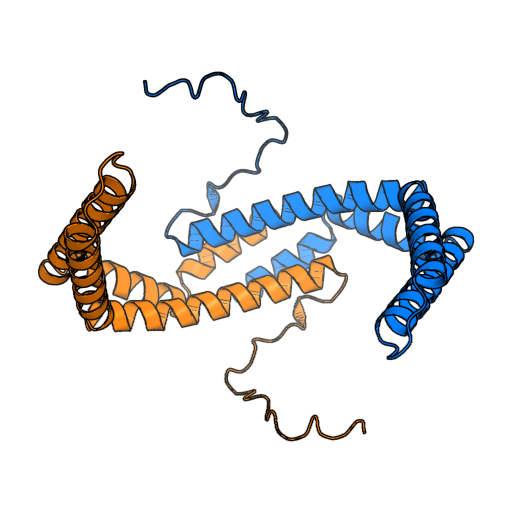887 -11.594 1 98.62 107 THR B O 1
ATOM 1887 N N . ALA B 1 108 ? 8.414 -5.422 -10.242 1 98.56 108 ALA B N 1
ATOM 1888 C CA . ALA B 1 108 ? 9.523 -6.316 -9.914 1 98.56 108 ALA B CA 1
ATOM 1889 C C . ALA B 1 108 ? 9.016 -7.59 -9.242 1 98.56 108 ALA B C 1
ATOM 1891 O O . ALA B 1 108 ? 9.406 -8.695 -9.625 1 98.56 108 ALA B O 1
ATOM 1892 N N . MET B 1 109 ? 8.109 -7.441 -8.25 1 98 109 MET B N 1
ATOM 1893 C CA . MET B 1 109 ? 7.574 -8.562 -7.48 1 98 109 MET B CA 1
ATOM 1894 C C . MET B 1 109 ? 6.828 -9.539 -8.383 1 98 109 MET B C 1
ATOM 1896 O O . MET B 1 109 ? 6.789 -10.742 -8.102 1 98 109 MET B O 1
ATOM 1900 N N . ASN B 1 110 ? 6.32 -9.016 -9.477 1 96.81 110 ASN B N 1
ATOM 1901 C CA . ASN B 1 110 ? 5.555 -9.852 -10.398 1 96.81 110 ASN B CA 1
ATOM 1902 C C . ASN B 1 110 ? 6.43 -10.383 -11.531 1 96.81 110 ASN B C 1
ATOM 1904 O O . ASN B 1 110 ? 5.926 -10.977 -12.484 1 96.81 110 ASN B O 1
ATOM 1908 N N . GLY B 1 111 ? 7.68 -10.172 -11.438 1 97.44 111 GLY B N 1
ATOM 1909 C CA . GLY B 1 111 ? 8.625 -10.75 -12.375 1 97.44 111 GLY B CA 1
ATOM 1910 C C . GLY B 1 111 ? 8.938 -9.844 -13.555 1 97.44 111 GLY B C 1
ATOM 1911 O O . GLY B 1 111 ? 9.648 -10.242 -14.477 1 97.44 111 GLY B O 1
ATOM 1912 N N . GLY B 1 112 ? 8.328 -8.672 -13.516 1 98.06 112 GLY B N 1
ATOM 1913 C CA . GLY B 1 112 ? 8.602 -7.711 -14.57 1 98.06 112 GLY B CA 1
ATOM 1914 C C . GLY B 1 112 ? 9.891 -6.93 -14.359 1 98.06 112 GLY B C 1
ATOM 1915 O O . GLY B 1 112 ? 10.547 -7.082 -13.32 1 98.06 112 GLY B O 1
ATOM 1916 N N . ASP B 1 113 ? 10.258 -6.125 -15.383 1 98.62 113 ASP B N 1
ATOM 1917 C CA . ASP B 1 113 ? 11.445 -5.277 -15.32 1 98.62 113 ASP B CA 1
ATOM 1918 C C . ASP B 1 113 ? 11.117 -3.914 -14.711 1 98.62 113 ASP B C 1
ATOM 1920 O O . ASP B 1 113 ? 10.484 -3.08 -15.359 1 98.62 113 ASP B O 1
ATOM 1924 N N . PRO B 1 114 ? 11.648 -3.641 -13.477 1 98.44 114 PRO B N 1
ATOM 1925 C CA . PRO B 1 114 ? 11.305 -2.365 -12.844 1 98.44 114 PRO B CA 1
ATOM 1926 C C . PRO B 1 114 ? 11.898 -1.164 -13.578 1 98.44 114 PRO B C 1
ATOM 1928 O O . PRO B 1 114 ? 11.383 -0.048 -13.461 1 98.44 114 PRO B O 1
ATOM 1931 N N . MET B 1 115 ? 12.922 -1.301 -14.336 1 98.12 115 MET B N 1
ATOM 1932 C CA . MET B 1 115 ? 13.586 -0.205 -15.031 1 98.12 115 MET B CA 1
ATOM 1933 C C . MET B 1 115 ? 12.703 0.347 -16.141 1 98.12 115 MET B C 1
ATOM 1935 O O . MET B 1 115 ? 12.938 1.454 -16.641 1 98.12 115 MET B O 1
ATOM 1939 N N . THR B 1 116 ? 11.688 -0.376 -16.547 1 97.94 116 THR B N 1
ATOM 1940 C CA . THR B 1 116 ? 10.859 0.011 -17.688 1 97.94 116 THR B CA 1
ATOM 1941 C C . THR B 1 116 ? 9.617 0.772 -17.219 1 97.94 116 THR B C 1
ATOM 1943 O O . THR B 1 116 ? 8.883 1.329 -18.031 1 97.94 116 THR B O 1
ATOM 1946 N N . VAL B 1 117 ? 9.344 0.76 -15.969 1 97.94 117 VAL B N 1
ATOM 1947 C CA . VAL B 1 117 ? 8.148 1.416 -15.438 1 97.94 117 VAL B CA 1
ATOM 1948 C C . VAL B 1 117 ? 8.281 2.93 -15.602 1 97.94 117 VAL B C 1
ATOM 1950 O O . VAL B 1 117 ? 9.305 3.514 -15.234 1 97.94 117 VAL B O 1
ATOM 1953 N N . GLN B 1 118 ? 7.23 3.537 -16.141 1 96.44 118 GLN B N 1
ATOM 1954 C CA . GLN B 1 118 ? 7.23 4.98 -16.344 1 96.44 118 GLN B CA 1
ATOM 1955 C C . GLN B 1 118 ? 6.266 5.676 -15.398 1 96.44 118 GLN B C 1
ATOM 1957 O O . GLN B 1 118 ? 5.293 5.074 -14.938 1 96.44 118 GLN B O 1
ATOM 1962 N N . GLU B 1 119 ? 6.652 6.949 -15.141 1 93.75 119 GLU B N 1
ATOM 1963 C CA . GLU B 1 119 ? 5.766 7.758 -14.305 1 93.75 119 GLU B CA 1
ATOM 1964 C C . GLU B 1 119 ? 4.453 8.055 -15.023 1 93.75 119 GLU B C 1
ATOM 1966 O O . GLU B 1 119 ? 4.449 8.414 -16.203 1 93.75 119 GLU B O 1
ATOM 1971 N N . PRO B 1 120 ? 3.34 7.68 -14.32 1 86.81 120 PRO B N 1
ATOM 1972 C CA . PRO B 1 120 ? 2.074 8 -14.984 1 86.81 120 PRO B CA 1
ATOM 1973 C C . PRO B 1 120 ? 1.98 9.461 -15.406 1 86.81 120 PRO B C 1
ATOM 1975 O O . PRO B 1 120 ? 2.469 10.344 -14.695 1 86.81 120 PRO B O 1
ATOM 1978 N N . SER B 1 121 ? 1.993 9.781 -16.703 1 73.38 121 SER B N 1
ATOM 1979 C CA . SER B 1 121 ? 1.783 11.148 -17.172 1 73.38 121 SER B CA 1
ATOM 1980 C C . SER B 1 121 ? 0.45 11.703 -16.672 1 73.38 121 SER B C 1
ATOM 1982 O O . SER B 1 121 ? -0.518 10.961 -16.516 1 73.38 121 SER B O 1
ATOM 1984 N N . ALA B 1 122 ? 0.598 12.781 -15.828 1 58.19 122 ALA B N 1
ATOM 1985 C CA . ALA B 1 122 ? -0.658 13.453 -15.5 1 58.19 122 ALA B CA 1
ATOM 1986 C C . ALA B 1 122 ? -1.633 13.398 -16.672 1 58.19 122 ALA B C 1
ATOM 1988 O O . ALA B 1 122 ? -2.848 13.492 -16.484 1 58.19 122 ALA B O 1
ATOM 1989 N N . SER B 1 123 ? -1.202 13.398 -17.953 1 45.31 123 SER B N 1
ATOM 1990 C CA . SER B 1 123 ? -2.066 13.633 -19.109 1 45.31 123 SER B CA 1
ATOM 1991 C C . SER B 1 123 ? -2.924 12.406 -19.406 1 45.31 123 SER B C 1
ATOM 1993 O O . SER B 1 123 ? -3.609 12.359 -20.422 1 45.31 123 SER B O 1
ATOM 1995 N N . CYS B 1 124 ? -2.562 11.375 -19.078 1 44.06 124 CYS B N 1
ATOM 1996 C CA . CYS B 1 124 ? -3.559 10.461 -19.625 1 44.06 124 CYS B CA 1
ATOM 1997 C C . CYS B 1 124 ? -4.926 10.703 -18.984 1 44.06 124 CYS B C 1
ATOM 1999 O O . CYS B 1 124 ? -5.176 10.281 -17.859 1 44.06 124 CYS B O 1
ATOM 2001 N N . THR B 1 125 ? -5.559 11.906 -19.094 1 38.47 125 THR B N 1
ATOM 2002 C CA . THR B 1 125 ? -7.012 11.938 -19.203 1 38.47 125 THR B CA 1
ATOM 2003 C C . THR B 1 125 ? -7.523 10.711 -19.969 1 38.47 125 THR B C 1
ATOM 2005 O O . THR B 1 125 ? -7.273 10.57 -21.156 1 38.47 125 THR B O 1
ATOM 2008 N N . GLY B 1 126 ? -7.301 9.594 -19.562 1 36.09 126 GLY B N 1
ATOM 2009 C CA . GLY B 1 126 ? -8.133 8.562 -20.172 1 36.09 126 GLY B CA 1
ATOM 2010 C C . GLY B 1 126 ? -9.453 9.086 -20.688 1 36.09 126 GLY B C 1
ATOM 2011 O O . GLY B 1 126 ? -10.227 9.695 -19.938 1 36.09 126 GLY B O 1
ATOM 2012 N N . SER B 1 127 ? -9.555 9.609 -21.938 1 34.78 127 SER B N 1
ATOM 2013 C CA . SER B 1 127 ? -10.812 9.766 -22.656 1 34.78 127 SER B CA 1
ATOM 2014 C C . SER B 1 127 ? -11.766 8.609 -22.359 1 34.78 127 SER B C 1
ATOM 2016 O O . SER B 1 127 ? -11.469 7.457 -22.672 1 34.78 127 SER B O 1
ATOM 2018 N N . CYS B 1 128 ? -12.516 8.539 -21.234 1 38.03 128 CYS B N 1
ATOM 2019 C CA . CYS B 1 128 ? -13.742 7.754 -21.188 1 38.03 128 CYS B CA 1
ATOM 2020 C C . CYS B 1 128 ? -14.359 7.605 -22.562 1 38.03 128 CYS B C 1
ATOM 2022 O O . CYS B 1 128 ? -15.469 7.082 -22.703 1 38.03 128 CYS B O 1
ATOM 2024 N N . SER B 1 129 ? -14.039 8.383 -23.562 1 33.28 129 SER B N 1
ATOM 2025 C CA . SER B 1 129 ? -14.852 8.195 -24.766 1 33.28 129 SER B CA 1
ATOM 2026 C C . SER B 1 129 ? -14.719 6.773 -25.297 1 33.28 129 SER B C 1
ATOM 2028 O O . SER B 1 129 ? -15.672 6.227 -25.859 1 33.28 129 SER B O 1
ATOM 2030 N N . THR B 1 130 ? -13.648 6.223 -25.891 1 32.66 130 THR B N 1
ATOM 2031 C CA . THR B 1 130 ? -13.836 5.172 -26.891 1 32.66 130 THR B CA 1
ATOM 2032 C C . THR B 1 130 ? -14.07 3.822 -26.219 1 32.66 130 THR B C 1
ATOM 2034 O O . THR B 1 130 ? -13.914 2.773 -26.844 1 32.66 130 THR B O 1
ATOM 2037 N N . CYS B 1 131 ? -13.859 3.627 -24.891 1 34.97 131 CYS B N 1
ATOM 2038 C CA . CYS B 1 131 ? -14.266 2.24 -24.688 1 34.97 131 CYS B CA 1
ATOM 2039 C C . CYS B 1 131 ? -15.766 2.076 -24.938 1 34.97 131 CYS B C 1
ATOM 2041 O O . CYS B 1 131 ? -16.578 2.4 -24.062 1 34.97 131 CYS B O 1
ATOM 2043 N N . GLY B 1 132 ? -16.297 2.617 -26.031 1 28.52 132 GLY B N 1
ATOM 2044 C CA . GLY B 1 132 ? -17.625 2.301 -26.5 1 28.52 132 GLY B CA 1
ATOM 2045 C C . GLY B 1 132 ? -18.062 0.883 -26.172 1 28.52 132 GLY B C 1
ATOM 2046 O O . GLY B 1 132 ? -17.266 0.087 -25.672 1 28.52 132 GLY B O 1
ATOM 2047 N N . GLY 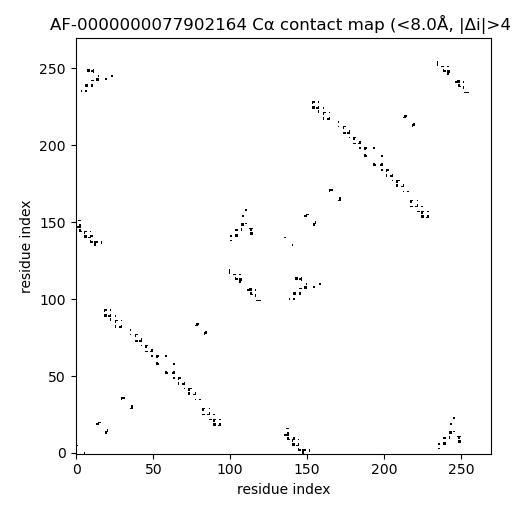B 1 133 ? -18.875 0.217 -27.266 1 25.27 133 GLY B N 1
ATOM 2048 C CA . GLY B 1 133 ? -19.859 -0.788 -27.641 1 25.27 133 GLY B CA 1
ATOM 2049 C C . GLY B 1 133 ? -19.312 -2.205 -27.562 1 25.27 133 GLY B C 1
ATOM 2050 O O . GLY B 1 133 ? -18.484 -2.6 -28.391 1 25.27 133 GLY B O 1
ATOM 2051 N N . CYS B 1 134 ? -18.672 -2.883 -26.734 1 26.66 134 CYS B N 1
ATOM 2052 C CA . CYS B 1 134 ? -19.359 -4.168 -26.828 1 26.66 134 CYS B CA 1
ATOM 2053 C C . CYS B 1 134 ? -20.859 -4.008 -26.594 1 26.66 134 CYS B C 1
ATOM 2055 O O . CYS B 1 134 ? -21.266 -3.342 -25.641 1 26.66 134 CYS B O 1
ATOM 2057 N N . HIS B 1 135 ? -21.719 -3.775 -27.609 1 22.09 135 HIS B N 1
ATOM 2058 C CA . HIS B 1 135 ? -23.047 -4.41 -27.594 1 22.09 135 HIS B CA 1
ATOM 2059 C C . HIS B 1 135 ? -22.969 -5.816 -27.016 1 22.09 135 HIS B C 1
ATOM 2061 O O . HIS B 1 135 ? -21.938 -6.492 -27.141 1 22.09 135 HIS B O 1
#

pLDDT: mean 90.74, std 19.36, range [21.73, 98.81]

Sequence (270 aa):
MDCIDLFKRAAMALQTDSRYLAMDQARKMNDKDEELQNLIGEFNLARMDLNNEIGKPERSDERIAELNQKVNDLYGKIMADDGMVAYNEAKRDCEALVNYIDAIINTAMNGGDPMTVQEPSASCTGSCSTCGGCHMDCIDLFKRAAMALQTDSRYLAMDQARKMNDKDEELQNLIGEFNLARMDLNNEIGKPERSDERIAELNQKVNDLYGKIMADDGMVAYNEAKRDCEALVNYIDAIINTAMNGGDPMTVQEPSASCTGSCSTCGGCH

Solvent-accessible surface area (backbone atoms only — not comparable to full-atom values): 14474 Å² total; per-residue (Å²): 124,64,29,63,59,38,41,28,51,17,25,54,35,38,63,69,33,70,47,43,44,48,21,53,49,26,47,54,51,39,73,68,31,63,68,58,48,49,48,53,49,51,33,53,52,35,48,50,50,36,54,52,44,70,68,39,90,84,57,51,69,68,57,47,51,51,33,50,49,50,34,50,53,40,47,52,54,51,60,65,30,70,50,45,42,51,23,52,54,25,42,52,52,38,49,54,50,51,51,44,52,48,50,25,43,51,34,21,76,71,71,44,67,21,80,72,61,69,70,78,61,87,68,66,66,70,71,78,64,75,80,64,76,80,124,124,64,29,65,59,37,42,28,50,18,24,54,34,39,62,71,33,70,47,41,44,49,24,52,49,29,46,53,52,40,73,66,30,62,69,58,47,50,47,51,50,50,32,52,51,35,48,51,51,37,55,53,45,71,67,39,92,83,56,51,69,68,56,48,49,52,33,50,49,50,35,52,52,38,48,52,53,52,60,66,30,68,49,45,42,52,23,53,53,25,43,51,51,38,49,52,50,50,52,43,52,48,51,25,44,50,34,19,75,71,71,44,67,22,80,71,63,69,73,78,59,88,69,67,65,70,68,78,64,77,80,63,77,78,124

Organism: NCBI:txid853

Nearest PDB structures (foldseek):
  2iaz-assembly1_C  TM=6.306E-01  e=3.063E-01  Streptococcus pneumoniae TIGR4
  7n6g-assembly1_3I  TM=4.506E-01  e=7.739E-01  Chlamydomonas reinhardtii
  7n6g-assembly1_3H  TM=4.492E-01  e=5.235E+00  Chlamydomonas reinhardtii
  2iaz-assembly1_C  TM=6.297E-01  e=3.060E-01  Streptococcus pneumoniae TIGR4
  7n6g-assembly1_3I  TM=4.509E-01  e=7.731E-01  Chlamydomonas reinhardtii